Protein AF-A0A8T3CU12-F1 (afdb_monomer)

pLDDT: mean 78.64, std 20.59, range [23.73, 98.38]

Organism: NCBI:txid1534307

Solvent-accessible surface area (backbone atoms only — not comparable to full-atom values): 19275 Å² total; per-residue (Å²): 126,79,92,82,84,74,56,70,67,62,52,48,58,56,36,75,74,40,100,57,62,48,40,94,85,80,61,51,64,58,86,67,98,71,82,84,79,63,62,69,63,50,52,53,55,53,51,53,53,54,55,56,56,59,64,64,74,76,72,76,78,60,54,27,91,88,73,71,37,61,50,51,31,24,35,65,80,78,71,42,75,32,21,77,69,51,58,77,30,81,91,38,59,92,54,56,70,38,49,39,69,60,50,49,54,51,54,50,50,55,51,52,59,60,48,50,60,55,52,54,51,50,54,52,50,51,53,51,48,53,52,50,56,51,49,52,54,50,54,52,54,50,50,57,48,50,53,50,53,50,52,52,55,50,49,54,51,53,48,50,51,52,51,57,54,51,53,35,63,50,54,48,52,53,51,50,50,55,47,48,56,50,52,50,53,51,52,55,51,50,51,52,50,51,52,52,48,52,52,47,50,53,51,48,58,53,48,72,69,46,59,70,71,64,30,60,73,46,40,70,62,49,54,57,60,73,64,67,82,80,84,80,79,74,87,70,86,77,82,64,84,66,59,64,64,59,50,52,60,44,52,54,53,54,48,54,52,51,54,62,61,45,64,76,73,52,85,61,80,62,58,70,58,63,73,70,43,94,80,63,84,73,82,80,81,83,75,80,76,75,76,83,74,89,73,86,85,82,91,78,92,75,86,80,88,76,93,74,88,82,84,80,132

Nearest PDB structures (foldseek):
  5va4-assembly1_A  TM=8.184E-01  e=2.037E-03  Aotus trivirgatus
  7xt2-assembly1_A  TM=4.240E-01  e=1.569E-05  Homo sapiens
  7xt2-assembly1_B  TM=4.410E-01  e=2.305E-05  Homo sapiens
  5olm-assembly1_B  TM=4.312E-01  e=3.384E-05  Homo sapiens
  5eiu-assembly1_D  TM=4.074E-01  e=1.792E-03  Macaca mulatta

Foldseek 3Di:
DDPDDDDPVVQVVVCVVDPFNADPPPRDGDDDDDDDHDVVVVVVVVVVVVVVVVVVPPDDQPADPVPRAGQFKAFPVVRGTDHPVVCPDPVCVPTDIDTPVVVVVVVCVVVVVVVVVVVVVVVVVVVVVVVVVVVVVVVVVVVVVVVVVVVVLVVVLVVVVVVLCVVPVVVQVVLVVVLVVVVVVLVVVVVVVVVLVVVLVVVLVVLVPDDPVSSVVCVVVNVVSVPDDDDDDDDDPDSDRPVVVSVVVSVVVSVVVVVVSCVVVPDPVVVVVQVPDPPPPDDDPPPPPPPPDDDDDDDDDDDDDDDDDDDDD

Radius of gyration: 52.94 Å; Cα contacts (8 Å, |Δi|>4): 121; chains: 1; bounding box: 105×67×151 Å

Sequence (313 aa):
MCSHSFCRACLKQCWDSKTSRECPVCRIEATGAEPPSNLVLKNLCEAFSQETSQRVSASSDSLCSLHGEKLKLFCLDDEEPICIICQTSEKHENHKLRPVQEAALKYKDDLGKALKPLKAKLEEMQKAKQTCDQRAKRITSQSEQGERQMREEFEKLHKFLRDEENSGIASMKEEEKKKGELVKRKTEALTKDMEALSCSIRSIEQEMRREDITFLQNYKDTKKRAQVTVQVPEEAPSEDMDVSKHLDKRKDRVMEKMLQVFQYLGEPSHWKTTMNSPDNKNMYFIVESSEYTRDHNVGRICCIEESQVCLKN

Structure (mmCIF, N/CA/C/O backbone):
data_AF-A0A8T3CU12-F1
#
_entry.id   AF-A0A8T3CU12-F1
#
loop_
_atom_site.group_PDB
_atom_site.id
_atom_site.type_symbol
_atom_site.label_atom_id
_atom_site.label_alt_id
_atom_site.label_comp_id
_atom_site.label_asym_id
_atom_site.label_entity_id
_atom_site.label_seq_id
_atom_site.pdbx_PDB_ins_code
_atom_site.Cartn_x
_atom_site.Cartn_y
_atom_site.Cartn_z
_atom_site.occupancy
_atom_site.B_iso_or_equiv
_atom_site.auth_seq_id
_atom_site.auth_comp_id
_atom_site.auth_asym_id
_atom_site.auth_atom_id
_atom_site.pdbx_PDB_model_num
ATOM 1 N N . MET A 1 1 ? -2.237 -35.271 -30.754 1.00 60.28 1 MET A N 1
ATOM 2 C CA . MET A 1 1 ? -1.395 -34.547 -31.739 1.00 60.28 1 MET A CA 1
ATOM 3 C C . MET A 1 1 ? -1.533 -35.199 -33.112 1.00 60.28 1 MET A C 1
ATOM 5 O O . MET A 1 1 ? -1.545 -36.420 -33.174 1.00 60.28 1 MET A O 1
ATOM 9 N N . CYS A 1 2 ? -1.656 -34.413 -34.187 1.00 83.06 2 CYS A N 1
ATOM 10 C CA . CYS A 1 2 ? -1.646 -34.884 -35.582 1.00 83.06 2 CYS A CA 1
ATOM 11 C C . CYS A 1 2 ? -0.251 -34.729 -36.223 1.00 83.06 2 CYS A C 1
ATOM 13 O O . CYS A 1 2 ? 0.546 -33.929 -35.744 1.00 83.06 2 CYS A O 1
ATOM 15 N N . SER A 1 3 ? 0.028 -35.421 -37.333 1.00 81.69 3 SER A N 1
ATOM 16 C CA . SER A 1 3 ? 1.325 -35.398 -38.043 1.00 81.69 3 SER A CA 1
ATOM 17 C C . SER A 1 3 ? 1.495 -34.266 -39.072 1.00 81.69 3 SER A C 1
ATOM 19 O O . SER A 1 3 ? 2.506 -34.210 -39.772 1.00 81.69 3 SER A O 1
ATOM 21 N N . HIS A 1 4 ? 0.532 -33.349 -39.188 1.00 86.12 4 HIS A N 1
ATOM 22 C CA . HIS A 1 4 ? 0.616 -32.240 -40.139 1.00 86.12 4 HIS A CA 1
ATOM 23 C C . HIS A 1 4 ? 1.670 -31.208 -39.721 1.00 86.12 4 HIS A C 1
ATOM 25 O O . HIS A 1 4 ? 1.676 -30.736 -38.584 1.00 86.12 4 HIS A O 1
ATOM 31 N N . SER A 1 5 ? 2.544 -30.843 -40.661 1.00 85.75 5 SER A N 1
ATOM 32 C CA . SER A 1 5 ? 3.610 -29.857 -40.463 1.00 85.75 5 SER A CA 1
ATOM 33 C C . SER A 1 5 ? 3.291 -28.566 -41.213 1.00 85.75 5 SER A C 1
ATOM 35 O O . SER A 1 5 ? 2.868 -28.602 -42.365 1.00 85.75 5 SER A O 1
ATOM 37 N N . PHE A 1 6 ? 3.529 -27.423 -40.572 1.00 86.00 6 PHE A N 1
ATOM 38 C CA . PHE A 1 6 ? 3.283 -26.096 -41.138 1.00 86.00 6 PHE A CA 1
ATOM 39 C C . PHE A 1 6 ? 4.433 -25.156 -40.793 1.00 86.00 6 PHE A C 1
ATOM 41 O O . PHE A 1 6 ? 5.137 -25.351 -39.801 1.00 86.00 6 PHE A O 1
ATOM 48 N N . CYS A 1 7 ? 4.587 -24.090 -41.577 1.00 86.50 7 CYS A N 1
ATOM 49 C CA . CYS A 1 7 ? 5.483 -23.003 -41.211 1.00 86.50 7 CYS A CA 1
ATOM 50 C C . CYS A 1 7 ? 4.962 -22.283 -39.948 1.00 86.50 7 CYS A C 1
ATOM 52 O O . CYS A 1 7 ? 3.751 -22.111 -39.788 1.00 86.50 7 CYS A O 1
ATOM 54 N N . ARG A 1 8 ? 5.855 -21.838 -39.048 1.00 84.75 8 ARG A N 1
ATOM 55 C CA . ARG A 1 8 ? 5.454 -21.220 -37.762 1.00 84.75 8 ARG A CA 1
ATOM 56 C C . ARG A 1 8 ? 4.600 -19.963 -37.961 1.00 84.75 8 ARG A C 1
ATOM 58 O O . ARG A 1 8 ? 3.644 -19.761 -37.223 1.00 84.75 8 ARG A O 1
ATOM 65 N N . ALA A 1 9 ? 4.908 -19.163 -38.983 1.00 85.31 9 ALA A N 1
ATOM 66 C CA . ALA A 1 9 ? 4.121 -17.983 -39.344 1.00 85.31 9 ALA A CA 1
ATOM 67 C C . ALA A 1 9 ? 2.707 -18.355 -39.826 1.00 85.31 9 ALA A C 1
ATOM 69 O O . ALA A 1 9 ? 1.728 -17.785 -39.359 1.00 85.31 9 ALA A O 1
ATOM 70 N N . CYS A 1 10 ? 2.606 -19.370 -40.686 1.00 85.94 10 CYS A N 1
ATOM 71 C CA . CYS A 1 10 ? 1.362 -19.876 -41.259 1.00 85.94 10 CYS A CA 1
ATOM 72 C C . CYS A 1 10 ? 0.428 -20.417 -40.167 1.00 85.94 10 CYS A C 1
ATOM 74 O O . CYS A 1 10 ? -0.769 -20.134 -40.153 1.00 85.94 10 CYS A O 1
ATOM 76 N N . LEU A 1 11 ? 0.991 -21.183 -39.226 1.00 86.75 11 LEU A N 1
ATOM 77 C CA . LEU A 1 11 ? 0.240 -21.733 -38.104 1.00 86.75 11 LEU A CA 1
ATOM 78 C C . LEU A 1 11 ? -0.222 -20.629 -37.148 1.00 86.75 11 LEU A C 1
ATOM 80 O O . LEU A 1 11 ? -1.383 -20.618 -36.751 1.00 86.75 11 LEU A O 1
ATOM 84 N N . LYS A 1 12 ? 0.663 -19.675 -36.834 1.00 84.88 12 LYS A N 1
ATOM 85 C CA . LYS A 1 12 ? 0.339 -18.534 -35.974 1.00 84.88 12 LYS A CA 1
ATOM 86 C C . LYS A 1 12 ? -0.784 -17.683 -36.568 1.00 84.88 12 LYS A C 1
ATOM 88 O O . LYS A 1 12 ? -1.754 -17.419 -35.880 1.00 84.88 12 LYS A O 1
ATOM 93 N N . GLN A 1 13 ? -0.717 -17.350 -37.855 1.00 86.81 13 GLN A N 1
ATOM 94 C CA . GLN A 1 13 ? -1.775 -16.601 -38.540 1.00 86.81 13 GLN A CA 1
ATOM 95 C C . GLN A 1 13 ? -3.128 -17.337 -38.522 1.00 86.81 13 GLN A C 1
ATOM 97 O O . GLN A 1 13 ? -4.186 -16.717 -38.400 1.00 86.81 13 GLN A O 1
ATOM 102 N N . CYS A 1 14 ? -3.112 -18.669 -38.617 1.00 83.38 14 CYS A N 1
ATOM 103 C CA . CYS A 1 14 ? -4.329 -19.472 -38.526 1.00 83.38 14 CYS A CA 1
ATOM 104 C C . CYS A 1 14 ? -4.916 -19.500 -37.104 1.00 83.38 14 CYS A C 1
ATOM 106 O O . CYS A 1 14 ? -6.134 -19.511 -36.946 1.00 83.38 14 CYS A O 1
ATOM 108 N N . TRP A 1 15 ? -4.070 -19.488 -36.075 1.00 88.12 15 TRP A N 1
ATOM 109 C CA . TRP A 1 15 ? -4.510 -19.437 -34.679 1.00 88.12 15 TRP A CA 1
ATOM 110 C C . TRP A 1 15 ? -4.911 -18.035 -34.229 1.00 88.12 15 TRP A C 1
ATOM 112 O O . TRP A 1 15 ? -5.867 -17.906 -33.484 1.00 88.12 15 TRP A O 1
ATOM 122 N N . ASP A 1 16 ? -4.266 -16.982 -34.725 1.00 85.19 16 ASP A N 1
ATOM 123 C CA . ASP A 1 16 ? -4.620 -15.597 -34.391 1.00 85.19 16 ASP A CA 1
ATOM 124 C C . ASP A 1 16 ? -6.000 -15.200 -34.960 1.00 85.19 16 ASP A C 1
ATOM 126 O O . ASP A 1 16 ? -6.646 -14.284 -34.458 1.00 85.19 16 ASP A O 1
ATOM 130 N N . SER A 1 17 ? -6.480 -15.906 -35.992 1.00 80.06 17 SER A N 1
ATOM 131 C CA . SER A 1 17 ? -7.800 -15.694 -36.608 1.00 80.06 17 SER A CA 1
ATOM 132 C C . SER A 1 17 ? -8.927 -16.541 -35.999 1.00 80.06 17 SER A C 1
ATOM 134 O O . SER A 1 17 ? -10.075 -16.421 -36.431 1.00 80.06 17 SER A O 1
ATOM 136 N N . LYS A 1 18 ? -8.639 -17.396 -35.005 1.00 78.12 18 LYS A N 1
ATOM 137 C CA . LYS A 1 18 ? -9.614 -18.306 -34.381 1.00 78.12 18 LYS A CA 1
ATOM 138 C C . LYS A 1 18 ? -9.462 -18.344 -32.860 1.00 78.12 18 LYS A C 1
ATOM 140 O O . LYS A 1 18 ? -8.369 -18.272 -32.324 1.00 78.12 18 LYS A O 1
ATOM 145 N N . THR A 1 19 ? -10.561 -18.561 -32.144 1.00 73.81 19 THR A N 1
ATOM 146 C CA . THR A 1 19 ? -10.548 -18.734 -30.677 1.00 73.81 19 THR A CA 1
ATOM 147 C C . THR A 1 19 ? -10.009 -20.099 -30.226 1.00 73.81 19 THR A C 1
ATOM 149 O O . THR A 1 19 ? -9.742 -20.285 -29.042 1.00 73.81 19 THR A O 1
ATOM 152 N N . SER A 1 20 ? -9.846 -21.048 -31.156 1.00 79.12 20 SER A N 1
ATOM 153 C CA . SER A 1 20 ? -9.439 -22.434 -30.903 1.00 79.12 20 SER A CA 1
ATOM 154 C C . SER A 1 20 ? -8.106 -22.770 -31.583 1.00 79.12 20 SER A C 1
ATOM 156 O O . SER A 1 20 ? -7.852 -22.378 -32.727 1.00 79.12 20 SER A O 1
ATOM 158 N N . ARG A 1 21 ? -7.252 -23.530 -30.885 1.00 84.00 21 ARG A N 1
ATOM 159 C CA . ARG A 1 21 ? -5.933 -23.984 -31.364 1.00 84.00 21 ARG A CA 1
ATOM 160 C C . ARG A 1 21 ? -6.038 -25.332 -32.068 1.00 84.00 21 ARG A C 1
ATOM 162 O O . ARG A 1 21 ? -5.499 -26.343 -31.619 1.00 84.00 21 ARG A O 1
ATOM 169 N N . GLU A 1 22 ? -6.739 -25.342 -33.188 1.00 87.19 22 GLU A N 1
ATOM 170 C CA . GLU A 1 22 ? -6.950 -26.538 -34.003 1.00 87.19 22 GLU A CA 1
ATOM 171 C C . GLU A 1 22 ? -5.898 -26.691 -35.103 1.00 87.19 22 GLU A C 1
ATOM 173 O O . GLU A 1 22 ? -5.351 -25.715 -35.627 1.00 87.19 22 GLU A O 1
ATOM 178 N N . CYS A 1 23 ? -5.639 -27.936 -35.507 1.00 85.25 23 CYS A N 1
ATOM 179 C CA . CYS A 1 23 ? -4.920 -28.206 -36.748 1.00 85.25 23 CYS A CA 1
ATOM 180 C C . CYS A 1 23 ? -5.716 -27.667 -37.957 1.00 85.25 23 CYS A C 1
ATOM 182 O O . CYS A 1 23 ? -6.867 -28.077 -38.136 1.00 85.25 23 CYS A O 1
ATOM 184 N N . PRO A 1 24 ? -5.115 -26.857 -38.852 1.00 85.31 24 PRO A N 1
ATOM 185 C CA . PRO A 1 24 ? -5.799 -26.340 -40.042 1.00 85.31 24 PRO A CA 1
ATOM 186 C C . PRO A 1 24 ? -6.341 -27.421 -40.988 1.00 85.31 24 PRO A C 1
ATOM 188 O O . PRO A 1 24 ? -7.271 -27.159 -41.745 1.00 85.31 24 PRO A O 1
ATOM 191 N N . VAL A 1 25 ? -5.763 -28.627 -40.949 1.00 86.94 25 VAL A N 1
ATOM 192 C CA . VAL A 1 25 ? -6.119 -29.731 -41.851 1.00 86.94 25 VAL A CA 1
ATOM 193 C C . VAL A 1 25 ? -7.132 -30.675 -41.210 1.00 86.94 25 VAL A C 1
ATOM 195 O O . VAL A 1 25 ? -8.187 -30.918 -41.782 1.00 86.94 25 VAL A O 1
ATOM 198 N N . CYS A 1 26 ? -6.842 -31.201 -40.017 1.00 87.44 26 CYS A N 1
ATOM 199 C CA . CYS A 1 26 ? -7.667 -32.250 -39.405 1.00 87.44 26 CYS A CA 1
ATOM 200 C C . CYS A 1 26 ? -8.527 -31.782 -38.226 1.00 87.44 26 CYS A C 1
ATOM 202 O O . CYS A 1 26 ? -9.224 -32.605 -37.644 1.00 87.44 26 CYS A O 1
ATOM 204 N N . ARG A 1 27 ? -8.465 -30.494 -37.856 1.00 83.25 27 ARG A N 1
ATOM 205 C CA . ARG A 1 27 ? -9.260 -29.869 -36.778 1.00 83.25 27 ARG A CA 1
ATOM 206 C C . ARG A 1 27 ? -9.146 -30.535 -35.402 1.00 83.25 27 ARG A C 1
ATOM 208 O O . ARG A 1 27 ? -9.976 -30.324 -34.531 1.00 83.25 27 ARG A O 1
ATOM 215 N N . ILE A 1 28 ? -8.100 -31.332 -35.194 1.00 83.88 28 ILE A N 1
ATOM 216 C CA . ILE A 1 28 ? -7.778 -31.889 -33.880 1.00 83.88 28 ILE A CA 1
ATOM 217 C C . ILE A 1 28 ? -7.183 -30.760 -33.036 1.00 83.88 28 ILE A C 1
ATOM 219 O O . ILE A 1 28 ? -6.245 -30.093 -33.489 1.00 83.88 28 ILE A O 1
ATOM 223 N N . GLU A 1 29 ? -7.713 -30.560 -31.831 1.00 82.12 29 GLU A N 1
ATOM 224 C CA . GLU A 1 29 ? -7.198 -29.577 -30.877 1.00 82.12 29 GLU A CA 1
ATOM 225 C C . GLU A 1 29 ? -5.764 -29.907 -30.442 1.00 82.12 29 GLU A C 1
ATOM 227 O O . GLU A 1 29 ? -5.390 -31.060 -30.187 1.00 82.12 29 GLU A O 1
ATOM 232 N N . ALA A 1 30 ? -4.930 -28.872 -30.370 1.00 76.44 30 ALA A N 1
ATOM 233 C CA . ALA A 1 30 ? -3.561 -28.990 -29.906 1.00 76.44 30 ALA A CA 1
ATOM 234 C C . ALA A 1 30 ? -3.520 -29.115 -28.374 1.00 76.44 30 ALA A C 1
ATOM 236 O O . ALA A 1 30 ? -3.818 -28.177 -27.641 1.00 76.44 30 ALA A O 1
ATOM 237 N N . THR A 1 31 ? -3.076 -30.269 -27.879 1.00 66.00 31 THR A N 1
ATOM 238 C CA . THR A 1 31 ? -2.778 -30.489 -26.460 1.00 66.00 31 THR A CA 1
ATOM 239 C C . THR A 1 31 ? -1.402 -29.904 -26.118 1.00 66.00 31 THR A C 1
ATOM 241 O O . THR A 1 31 ? -0.385 -30.554 -26.368 1.00 66.00 31 THR A O 1
ATOM 244 N N . GLY A 1 32 ? -1.354 -28.677 -25.585 1.00 67.88 32 GLY A N 1
ATOM 245 C CA . GLY A 1 32 ? -0.126 -28.030 -25.095 1.00 67.88 32 GLY A CA 1
ATOM 246 C C . GLY A 1 32 ? 0.039 -26.558 -25.500 1.00 67.88 32 GLY A C 1
ATOM 247 O O . GLY A 1 32 ? -0.701 -26.031 -26.328 1.00 67.88 32 GLY A O 1
ATOM 248 N N . ALA A 1 33 ? 1.027 -25.880 -24.902 1.00 68.06 33 ALA A N 1
ATOM 249 C CA . ALA A 1 33 ? 1.279 -24.455 -25.139 1.00 68.06 33 ALA A CA 1
ATOM 250 C C . ALA A 1 33 ? 1.827 -24.159 -26.551 1.00 68.06 33 ALA A C 1
ATOM 252 O O . ALA A 1 33 ? 1.445 -23.137 -27.122 1.00 68.06 33 ALA A O 1
ATOM 253 N N . GLU A 1 34 ? 2.651 -25.053 -27.124 1.00 70.44 34 GLU A N 1
ATOM 254 C CA . GLU A 1 34 ? 3.192 -24.968 -28.492 1.00 70.44 34 GLU A CA 1
ATOM 255 C C . GLU A 1 34 ? 3.465 -26.369 -29.094 1.00 70.44 34 GLU A C 1
ATOM 257 O O . GLU A 1 34 ? 3.882 -27.273 -28.366 1.00 70.44 34 GLU A O 1
ATOM 262 N N . PRO A 1 35 ? 3.265 -26.573 -30.412 1.00 73.38 35 PRO A N 1
ATOM 263 C CA . PRO A 1 35 ? 3.594 -27.825 -31.083 1.00 73.38 35 PRO A CA 1
ATOM 264 C C . PRO A 1 35 ? 5.108 -27.930 -31.348 1.00 73.38 35 PRO A C 1
ATOM 266 O O . PRO A 1 35 ? 5.763 -26.915 -31.606 1.00 73.38 35 PRO A O 1
ATOM 269 N N . PRO A 1 36 ? 5.683 -29.146 -31.323 1.00 79.69 36 PRO A N 1
ATOM 270 C CA . PRO A 1 36 ? 7.108 -29.344 -31.567 1.00 79.69 36 PRO A CA 1
ATOM 271 C C . PRO A 1 36 ? 7.496 -28.969 -33.005 1.00 79.69 36 PRO A C 1
ATOM 273 O O . PRO A 1 36 ? 6.747 -29.198 -33.955 1.00 79.69 36 PRO A O 1
ATOM 276 N N . SER A 1 37 ? 8.696 -28.407 -33.169 1.00 81.50 37 SER A N 1
ATOM 277 C CA . SER A 1 37 ? 9.235 -28.049 -34.485 1.00 81.50 37 SER A CA 1
ATOM 278 C C . SER A 1 37 ? 9.767 -29.284 -35.214 1.00 81.50 37 SER A C 1
ATOM 280 O O . SER A 1 37 ? 10.539 -30.058 -34.646 1.00 81.50 37 SER A O 1
ATOM 282 N N . ASN A 1 38 ? 9.413 -29.448 -36.491 1.00 84.88 38 ASN A N 1
ATOM 283 C CA . ASN A 1 38 ? 9.977 -30.499 -37.334 1.00 84.88 38 ASN A CA 1
ATOM 284 C C . ASN A 1 38 ? 11.391 -30.098 -37.793 1.00 84.88 38 ASN A C 1
ATOM 286 O O . ASN A 1 38 ? 11.562 -29.329 -38.741 1.00 84.88 38 ASN A O 1
ATOM 290 N N . LEU A 1 39 ? 12.407 -30.619 -37.100 1.00 85.00 39 LEU A N 1
ATOM 291 C CA . LEU A 1 39 ? 13.818 -30.311 -37.360 1.00 85.00 39 LEU A CA 1
ATOM 292 C C . LEU A 1 39 ? 14.275 -30.726 -38.767 1.00 85.00 39 LEU A C 1
ATOM 294 O O . LEU A 1 39 ? 15.105 -30.042 -39.356 1.00 85.00 39 LEU A O 1
ATOM 298 N N . VAL A 1 40 ? 13.704 -31.792 -39.337 1.00 86.94 40 VAL A N 1
ATOM 299 C CA . VAL A 1 40 ? 14.060 -32.265 -40.686 1.00 86.94 40 VAL A CA 1
ATOM 300 C C . VAL A 1 40 ? 13.639 -31.240 -41.738 1.00 86.94 40 VAL A C 1
ATOM 302 O O . VAL A 1 40 ? 14.445 -30.845 -42.576 1.00 86.94 40 VAL A O 1
ATOM 305 N N . LEU A 1 41 ? 12.399 -30.748 -41.657 1.00 84.62 41 LEU A N 1
ATOM 306 C CA . LEU A 1 41 ? 11.902 -29.722 -42.579 1.00 84.62 41 LEU A CA 1
ATOM 307 C C . LEU A 1 41 ? 12.635 -28.389 -42.407 1.00 84.62 41 LEU A C 1
ATOM 309 O O . LEU A 1 41 ? 12.921 -27.718 -43.395 1.00 84.62 41 LEU A O 1
ATOM 313 N N . LYS A 1 42 ? 12.982 -28.025 -41.167 1.00 84.00 42 LYS A N 1
ATOM 314 C CA . LYS A 1 42 ? 13.787 -26.830 -40.891 1.00 84.00 42 LYS A CA 1
ATOM 315 C C . LYS A 1 42 ? 15.137 -26.892 -41.614 1.00 84.00 42 LYS A C 1
ATOM 317 O O . LYS A 1 42 ? 15.473 -25.962 -42.342 1.00 84.00 42 LYS A O 1
ATOM 322 N N . ASN A 1 43 ? 15.858 -28.002 -41.469 1.00 86.50 43 ASN A N 1
ATOM 323 C CA . ASN A 1 43 ? 17.182 -28.174 -42.067 1.00 86.50 43 ASN A CA 1
ATOM 324 C C . ASN A 1 43 ? 17.133 -28.158 -43.606 1.00 86.50 43 ASN A C 1
ATOM 326 O O . ASN A 1 43 ? 18.015 -27.585 -44.239 1.00 86.50 43 ASN A O 1
ATOM 330 N N . LEU A 1 44 ? 16.093 -28.738 -44.217 1.00 86.94 44 LEU A N 1
ATOM 331 C CA . LEU A 1 44 ? 15.919 -28.722 -45.675 1.00 86.94 44 LEU A CA 1
ATOM 332 C C . LEU A 1 44 ? 15.669 -27.307 -46.220 1.00 86.94 44 LEU A C 1
ATOM 334 O O . LEU A 1 44 ? 16.267 -26.920 -47.223 1.00 86.94 44 LEU A O 1
ATOM 338 N N . CYS A 1 45 ? 14.835 -26.510 -45.545 1.00 83.19 45 CYS A N 1
ATOM 339 C CA . CYS A 1 45 ? 14.592 -25.116 -45.928 1.00 83.19 45 CYS A CA 1
ATOM 340 C C . CYS A 1 45 ? 15.844 -24.235 -45.768 1.00 83.19 45 CYS A C 1
ATOM 342 O O . CYS A 1 45 ? 16.102 -23.361 -46.600 1.00 83.19 45 CYS A O 1
ATOM 344 N N . GLU A 1 46 ? 16.630 -24.458 -44.711 1.00 84.44 46 GLU A N 1
ATOM 345 C CA . GLU A 1 46 ? 17.896 -23.750 -44.481 1.00 84.44 46 GLU A CA 1
ATOM 346 C C . GLU A 1 46 ? 18.942 -24.096 -45.555 1.00 84.44 46 GLU A C 1
ATOM 348 O O . GLU A 1 46 ? 19.562 -23.187 -46.112 1.00 84.44 46 GLU A O 1
ATOM 353 N N . ALA A 1 47 ? 19.074 -25.377 -45.921 1.00 85.12 47 ALA A N 1
ATOM 354 C CA . ALA A 1 47 ? 19.976 -25.824 -46.985 1.00 85.12 47 ALA A CA 1
ATOM 355 C C . ALA A 1 47 ? 19.609 -25.221 -48.354 1.00 85.12 47 ALA A C 1
ATOM 357 O O . ALA A 1 47 ? 20.472 -24.684 -49.049 1.00 85.12 47 ALA A O 1
ATOM 358 N N . PHE A 1 48 ? 18.320 -25.216 -48.708 1.00 82.81 48 PHE A N 1
ATOM 359 C CA . PHE A 1 48 ? 17.835 -24.628 -49.963 1.00 82.81 48 PHE A CA 1
ATOM 360 C C . PHE A 1 48 ? 18.102 -23.113 -50.053 1.00 82.81 48 PHE A C 1
ATOM 362 O O . PHE A 1 48 ? 18.459 -22.582 -51.110 1.00 82.81 48 PHE A O 1
ATOM 369 N N . SER A 1 49 ? 17.981 -22.407 -48.926 1.00 76.12 49 SER A N 1
ATOM 370 C CA . SER A 1 49 ? 18.237 -20.962 -48.854 1.00 76.12 49 SER A CA 1
ATOM 371 C C . SER A 1 49 ? 19.729 -20.629 -49.009 1.00 76.12 49 SER A C 1
ATOM 373 O O . SER A 1 49 ? 20.082 -19.636 -49.656 1.00 76.12 49 SER A O 1
ATOM 375 N N . GLN A 1 50 ? 20.616 -21.471 -48.464 1.00 74.38 50 GLN A N 1
ATOM 376 C CA . GLN A 1 50 ? 22.067 -21.338 -48.644 1.00 74.38 50 GLN A CA 1
ATOM 377 C C . GLN A 1 50 ? 22.491 -21.587 -50.094 1.00 74.38 50 GLN A C 1
ATOM 379 O O . GLN A 1 50 ? 23.267 -20.803 -50.640 1.00 74.38 50 GLN A O 1
ATOM 384 N N . GLU A 1 51 ? 21.947 -22.619 -50.742 1.00 70.69 51 GLU A N 1
ATOM 385 C CA . GLU A 1 51 ? 22.296 -22.954 -52.127 1.00 70.69 51 GLU A CA 1
ATOM 386 C C . GLU A 1 51 ? 21.845 -21.862 -53.114 1.00 70.69 51 GLU A C 1
ATOM 388 O O . GLU A 1 51 ? 22.587 -21.473 -54.019 1.00 70.69 51 GLU A O 1
ATOM 393 N N . THR A 1 52 ? 20.661 -21.285 -52.891 1.00 62.59 52 THR A N 1
ATOM 394 C CA . THR A 1 52 ? 20.141 -20.169 -53.699 1.00 62.59 52 THR A CA 1
ATOM 395 C C . THR A 1 52 ? 21.013 -18.916 -53.563 1.00 62.59 52 THR A C 1
ATOM 397 O O . THR A 1 52 ? 21.295 -18.244 -54.554 1.00 62.59 52 THR A O 1
ATOM 400 N N . SER A 1 53 ? 21.514 -18.632 -52.357 1.00 56.25 53 SER A N 1
ATOM 401 C CA . SER A 1 53 ? 22.380 -17.472 -52.100 1.00 56.25 53 SER A CA 1
ATOM 402 C C . SER A 1 53 ? 23.761 -17.608 -52.755 1.00 56.25 53 SER A C 1
ATOM 404 O O . SER A 1 53 ? 24.316 -16.616 -53.224 1.00 56.25 53 SER A O 1
ATOM 406 N N . GLN A 1 54 ? 24.300 -18.830 -52.849 1.00 55.84 54 GLN A N 1
ATOM 407 C CA . GLN A 1 54 ? 25.597 -19.093 -53.487 1.00 55.84 54 GLN A CA 1
ATOM 408 C C . GLN A 1 54 ? 25.556 -18.967 -55.021 1.00 55.84 54 GLN A C 1
ATOM 410 O O . GLN A 1 54 ? 26.542 -18.542 -55.626 1.00 55.84 54 GLN A O 1
ATOM 415 N N . ARG A 1 55 ? 24.419 -19.274 -55.667 1.00 52.94 55 ARG A N 1
ATOM 416 C CA . ARG A 1 55 ? 24.270 -19.154 -57.133 1.00 52.94 55 ARG A CA 1
ATOM 417 C C . ARG A 1 55 ? 24.186 -17.703 -57.624 1.00 52.94 55 ARG A C 1
ATOM 419 O O . ARG A 1 55 ? 24.622 -17.417 -58.736 1.00 52.94 55 ARG A O 1
ATOM 426 N N . VAL A 1 56 ? 23.681 -16.778 -56.805 1.00 52.41 56 VAL A N 1
ATOM 427 C CA . VAL A 1 56 ? 23.535 -15.354 -57.176 1.00 52.41 56 VAL A CA 1
ATOM 428 C C . VAL A 1 56 ? 24.877 -14.604 -57.132 1.00 52.41 56 VAL A C 1
ATOM 430 O O . VAL A 1 56 ? 25.085 -13.665 -57.892 1.00 52.41 56 VAL A O 1
ATOM 433 N N . SER A 1 57 ? 25.834 -15.046 -56.312 1.00 52.12 57 SER A N 1
ATOM 434 C CA . SER A 1 57 ? 27.113 -14.346 -56.112 1.00 52.12 57 SER A CA 1
ATOM 435 C C . SER A 1 57 ? 28.178 -14.544 -57.202 1.00 52.12 57 SER A C 1
ATOM 437 O O . SER A 1 57 ? 29.195 -13.858 -57.164 1.00 52.12 57 SER A O 1
ATOM 439 N N . ALA A 1 58 ? 27.990 -15.461 -58.158 1.00 48.94 58 ALA A N 1
ATOM 440 C CA . ALA A 1 58 ? 29.046 -15.852 -59.102 1.00 48.94 58 ALA A CA 1
ATOM 441 C C . ALA A 1 58 ? 28.897 -15.305 -60.541 1.00 48.94 58 ALA A C 1
ATOM 443 O O . ALA A 1 58 ? 29.790 -15.544 -61.349 1.00 48.94 58 ALA A O 1
ATOM 444 N N . SER A 1 59 ? 27.813 -14.592 -60.894 1.00 48.34 59 SER A N 1
ATOM 445 C CA . SER A 1 59 ? 27.542 -14.227 -62.306 1.00 48.34 59 SER A CA 1
ATOM 446 C C . SER A 1 59 ? 27.005 -12.817 -62.597 1.00 48.34 59 SER A C 1
ATOM 448 O O . SER A 1 59 ? 26.623 -12.548 -63.733 1.00 48.34 59 SER A O 1
ATOM 450 N N . SER A 1 60 ? 27.010 -11.876 -61.649 1.00 55.03 60 SER A N 1
ATOM 451 C CA . SER A 1 60 ? 26.654 -10.482 -61.960 1.00 55.03 60 SER A CA 1
ATOM 452 C C . SER A 1 60 ? 27.903 -9.647 -62.273 1.00 55.03 60 SER A C 1
ATOM 454 O O . SER A 1 60 ? 28.400 -8.914 -61.417 1.00 55.03 60 SER A O 1
ATOM 456 N N . ASP A 1 61 ? 28.436 -9.748 -63.492 1.00 66.25 61 ASP A N 1
ATOM 457 C CA . ASP A 1 61 ? 29.313 -8.690 -64.009 1.00 66.25 61 ASP A CA 1
ATOM 458 C C . ASP A 1 61 ? 28.477 -7.399 -64.090 1.00 66.25 61 ASP A C 1
ATOM 460 O O . ASP A 1 61 ? 27.567 -7.302 -64.911 1.00 66.25 61 ASP A O 1
ATOM 464 N N . SER A 1 62 ? 28.733 -6.414 -63.225 1.00 80.50 62 SER A N 1
ATOM 465 C CA . SER A 1 62 ? 28.025 -5.130 -63.282 1.00 80.50 62 SER A CA 1
ATOM 466 C C . SER A 1 62 ? 28.402 -4.384 -64.568 1.00 80.50 62 SER A C 1
ATOM 468 O O . SER A 1 62 ? 29.546 -3.943 -64.733 1.00 80.50 62 SER A O 1
ATOM 470 N N . LEU A 1 63 ? 27.447 -4.266 -65.493 1.00 88.88 63 LEU A N 1
ATOM 471 C CA . LEU A 1 63 ? 27.610 -3.589 -66.781 1.00 88.88 63 LEU A CA 1
ATOM 472 C C . LEU A 1 63 ? 27.166 -2.125 -66.699 1.00 88.88 63 LEU A C 1
ATOM 474 O O . LEU A 1 63 ? 26.269 -1.766 -65.938 1.00 88.88 63 LEU A O 1
ATOM 478 N N . CYS A 1 64 ? 27.784 -1.275 -67.512 1.00 89.19 64 CYS A N 1
ATOM 479 C CA . CYS A 1 64 ? 27.378 0.108 -67.699 1.00 89.19 64 CYS A CA 1
ATOM 480 C C . CYS A 1 64 ? 26.061 0.169 -68.473 1.00 89.19 64 CYS A C 1
ATOM 482 O O . CYS A 1 64 ? 25.985 -0.305 -69.605 1.00 89.19 64 CYS A O 1
ATOM 484 N N . SER A 1 65 ? 25.053 0.831 -67.905 1.00 87.44 65 SER A N 1
ATOM 485 C CA . SER A 1 65 ? 23.728 0.963 -68.522 1.00 87.44 65 SER A CA 1
ATOM 486 C C . SER A 1 65 ? 23.731 1.698 -69.867 1.00 87.44 65 SER A C 1
ATOM 488 O O . SER A 1 65 ? 22.828 1.488 -70.666 1.00 87.44 65 SER A O 1
ATOM 490 N N . LEU A 1 66 ? 24.725 2.559 -70.120 1.00 87.69 66 LEU A N 1
ATOM 491 C CA . LEU A 1 66 ? 24.813 3.353 -71.352 1.00 87.69 66 LEU A CA 1
ATOM 492 C C . LEU A 1 66 ? 25.546 2.630 -72.486 1.00 87.69 66 LEU A C 1
ATOM 494 O O . LEU A 1 66 ? 25.230 2.841 -73.651 1.00 87.69 66 LEU A O 1
ATOM 498 N N . HIS A 1 67 ? 26.522 1.785 -72.152 1.00 87.75 67 HIS A N 1
ATOM 499 C CA . HIS A 1 67 ? 27.454 1.233 -73.139 1.00 87.75 67 HIS A CA 1
ATOM 500 C C . HIS A 1 67 ? 27.494 -0.298 -73.167 1.00 87.75 67 HIS A C 1
ATOM 502 O O . HIS A 1 67 ? 28.171 -0.868 -74.013 1.00 87.75 67 HIS A O 1
ATOM 508 N N . GLY A 1 68 ? 26.836 -0.980 -72.224 1.00 84.81 68 GLY A N 1
ATOM 509 C CA . GLY A 1 68 ? 26.894 -2.441 -72.087 1.00 84.81 68 GLY A CA 1
ATOM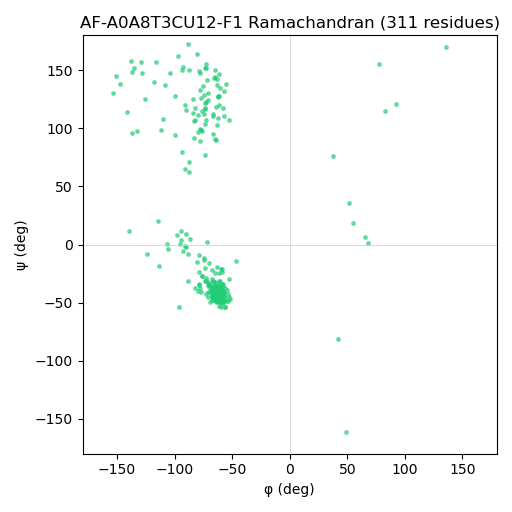 510 C C . GLY A 1 68 ? 28.261 -2.983 -71.649 1.00 84.81 68 GLY A C 1
ATOM 511 O O . GLY A 1 68 ? 28.422 -4.189 -71.505 1.00 84.81 68 GLY A O 1
ATOM 512 N N . GLU A 1 69 ? 29.237 -2.104 -71.409 1.00 87.25 69 GLU A N 1
ATOM 513 C CA . GLU A 1 69 ? 30.607 -2.463 -71.052 1.00 87.25 69 GLU A CA 1
ATOM 514 C C . GLU A 1 69 ? 30.805 -2.650 -69.549 1.00 87.25 69 GLU A C 1
ATOM 516 O O . GLU A 1 69 ? 30.167 -1.986 -68.730 1.00 87.25 69 GLU A O 1
ATOM 521 N N . LYS A 1 70 ? 31.749 -3.517 -69.164 1.00 90.75 70 LYS A N 1
ATOM 522 C CA . LYS A 1 70 ? 32.042 -3.790 -67.746 1.00 90.75 70 LYS A CA 1
ATOM 523 C C . LYS A 1 70 ? 32.502 -2.526 -67.010 1.00 90.75 70 LYS A C 1
ATOM 525 O O . LYS A 1 70 ? 33.389 -1.806 -67.478 1.00 90.75 70 LYS A O 1
ATOM 530 N N . LEU A 1 71 ? 31.960 -2.306 -65.813 1.00 92.25 71 LEU A N 1
ATOM 531 C CA . LEU A 1 71 ? 32.381 -1.226 -64.919 1.00 92.25 71 LEU A CA 1
ATOM 532 C C . LEU A 1 71 ? 33.740 -1.568 -64.293 1.00 92.25 71 LEU A C 1
ATOM 534 O O . LEU A 1 71 ? 33.840 -2.416 -63.408 1.00 92.25 71 LEU A O 1
ATOM 538 N N . LYS A 1 72 ? 34.805 -0.933 -64.790 1.00 92.12 72 LYS A N 1
ATOM 539 C CA . LYS A 1 72 ? 36.195 -1.193 -64.367 1.00 92.12 72 LYS A CA 1
ATOM 540 C C . LYS A 1 72 ? 36.840 -0.011 -63.647 1.00 92.12 72 LYS A C 1
ATOM 542 O O . LYS A 1 72 ? 37.827 -0.209 -62.937 1.00 92.12 72 LYS A O 1
ATOM 547 N N . LEU A 1 73 ? 36.289 1.191 -63.806 1.00 93.94 73 LEU A N 1
ATOM 548 C CA . LEU A 1 73 ? 36.800 2.426 -63.217 1.00 93.94 73 LEU A CA 1
ATOM 549 C C . LEU A 1 73 ? 35.780 3.010 -62.236 1.00 93.9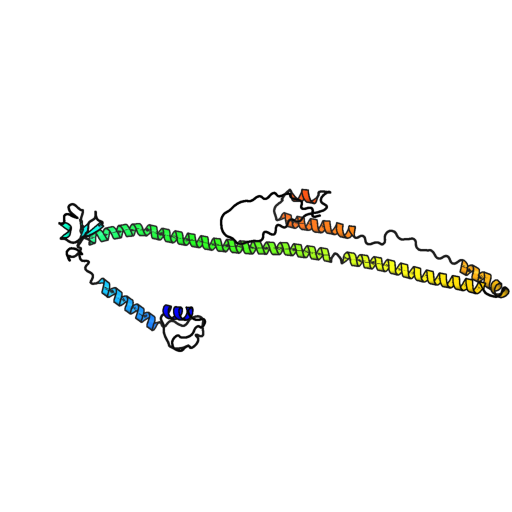4 73 LEU A C 1
ATOM 551 O O . LEU A 1 73 ? 34.594 2.713 -62.311 1.00 93.94 73 LEU A O 1
ATOM 555 N N . PHE A 1 74 ? 36.247 3.821 -61.300 1.00 96.06 74 PHE A N 1
ATOM 556 C CA . PHE A 1 74 ? 35.439 4.564 -60.345 1.00 96.06 74 PHE A CA 1
ATOM 557 C C . PHE A 1 74 ? 35.821 6.035 -60.442 1.00 96.06 74 PHE A C 1
ATOM 559 O O . PHE A 1 74 ? 37.007 6.369 -60.341 1.00 96.06 74 PHE A O 1
ATOM 566 N N . CYS A 1 75 ? 34.828 6.887 -60.665 1.00 95.19 75 CYS A N 1
ATOM 567 C CA . CYS A 1 75 ? 34.984 8.330 -60.668 1.00 95.19 75 CYS A CA 1
ATOM 568 C C . CYS A 1 75 ? 34.931 8.838 -59.226 1.00 95.19 75 CYS A C 1
ATOM 570 O O . CYS A 1 75 ? 33.933 8.636 -58.542 1.00 95.19 75 CYS A O 1
ATOM 572 N N . LEU A 1 76 ? 36.015 9.444 -58.736 1.00 94.12 76 LEU A N 1
ATOM 573 C CA . LEU A 1 76 ? 36.084 9.919 -57.351 1.00 94.12 76 LEU A CA 1
ATOM 574 C C . LEU A 1 76 ? 35.291 11.208 -57.125 1.00 94.12 76 LEU A C 1
ATOM 576 O O . LEU A 1 76 ? 34.873 11.445 -55.999 1.00 94.12 76 LEU A O 1
ATOM 580 N N . ASP A 1 77 ? 35.115 12.023 -58.162 1.00 93.94 77 ASP A N 1
ATOM 581 C CA . ASP A 1 7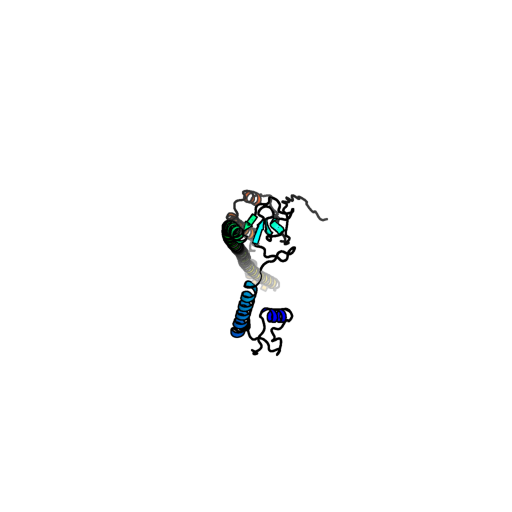7 ? 34.393 13.295 -58.088 1.00 93.94 77 ASP A CA 1
ATOM 582 C C . ASP A 1 77 ? 32.873 13.075 -58.072 1.00 93.94 77 ASP A C 1
ATOM 584 O O . ASP A 1 77 ? 32.167 13.694 -57.282 1.00 93.94 77 ASP A O 1
ATOM 588 N N . ASP A 1 78 ? 32.390 12.133 -58.889 1.00 92.81 78 ASP A N 1
ATOM 589 C CA . ASP A 1 78 ? 30.966 11.773 -58.976 1.00 92.81 78 ASP A CA 1
ATOM 590 C C . ASP A 1 78 ? 30.569 10.610 -58.045 1.00 92.81 78 ASP A C 1
ATOM 592 O O . ASP A 1 78 ? 29.400 10.241 -57.970 1.00 92.81 78 ASP A O 1
ATOM 596 N N . GLU A 1 79 ? 31.545 9.993 -57.373 1.00 93.81 79 GLU A N 1
ATOM 597 C CA . GLU A 1 79 ? 31.391 8.819 -56.501 1.00 93.81 79 GLU A CA 1
ATOM 598 C C . GLU A 1 79 ? 30.641 7.627 -57.140 1.00 93.81 79 GLU A C 1
ATOM 600 O O . GLU A 1 79 ? 29.937 6.871 -56.462 1.00 93.81 79 GLU A O 1
ATOM 605 N N . GLU A 1 80 ? 30.832 7.400 -58.444 1.00 93.44 80 GLU A N 1
ATOM 606 C CA . GLU A 1 80 ? 30.151 6.336 -59.194 1.00 93.44 80 GLU A CA 1
ATOM 607 C C . GLU A 1 80 ? 31.105 5.433 -60.005 1.00 93.44 80 GLU A C 1
ATOM 609 O O . GLU A 1 80 ? 32.148 5.878 -60.501 1.00 93.44 80 GLU A O 1
ATOM 614 N N . PRO A 1 81 ? 30.781 4.134 -60.168 1.00 93.88 81 PRO A N 1
ATOM 615 C CA . PRO A 1 81 ? 31.518 3.248 -61.058 1.00 93.88 81 PRO A CA 1
ATOM 616 C C . PRO A 1 81 ? 31.178 3.534 -62.527 1.00 93.88 81 PRO A C 1
ATOM 618 O O . PRO A 1 81 ? 30.013 3.634 -62.903 1.00 93.88 81 PRO A O 1
ATOM 621 N N . ILE A 1 82 ? 32.198 3.575 -63.383 1.00 94.12 82 ILE A N 1
ATOM 622 C CA . ILE A 1 82 ? 32.083 3.858 -64.816 1.00 94.12 82 ILE A CA 1
ATOM 623 C C . ILE A 1 82 ? 32.811 2.795 -65.665 1.00 94.12 82 ILE A C 1
ATOM 625 O O . ILE A 1 82 ? 33.715 2.0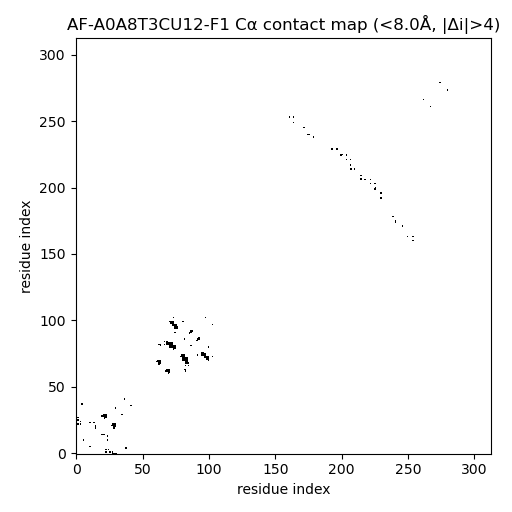88 -65.202 1.00 94.12 82 ILE A O 1
ATOM 629 N N . CYS A 1 83 ? 32.412 2.651 -66.934 1.00 93.56 83 CYS A N 1
ATOM 630 C CA . CYS A 1 83 ? 33.133 1.813 -67.902 1.00 93.56 83 CYS A CA 1
ATOM 631 C C . CYS A 1 83 ? 34.241 2.603 -68.618 1.00 93.56 83 CYS A C 1
ATOM 633 O O . CYS A 1 83 ? 34.337 3.822 -68.493 1.00 93.56 83 CYS A O 1
ATOM 635 N N . ILE A 1 84 ? 35.059 1.910 -69.412 1.00 90.00 84 ILE A N 1
ATOM 636 C CA . ILE A 1 84 ? 36.168 2.524 -70.160 1.00 90.00 84 ILE A CA 1
ATOM 637 C C . ILE A 1 84 ? 35.713 3.518 -71.240 1.00 90.00 84 ILE A C 1
ATOM 639 O O . ILE A 1 84 ? 36.469 4.416 -71.582 1.00 90.00 84 ILE A O 1
ATOM 643 N N . ILE A 1 85 ? 34.482 3.394 -71.752 1.00 91.62 85 ILE A N 1
ATOM 644 C CA . ILE A 1 85 ? 33.930 4.337 -72.740 1.00 91.62 85 ILE A CA 1
ATOM 645 C C . ILE A 1 85 ? 33.473 5.628 -72.044 1.00 91.62 85 ILE A C 1
ATOM 647 O O . ILE A 1 85 ? 33.704 6.725 -72.542 1.00 91.62 85 ILE A O 1
ATOM 651 N N . CYS A 1 86 ? 32.898 5.520 -70.840 1.00 92.38 86 CYS A N 1
ATOM 652 C CA . CYS A 1 86 ? 32.527 6.681 -70.025 1.00 92.38 86 CYS A CA 1
ATOM 653 C C . CYS A 1 86 ? 33.736 7.555 -69.657 1.00 92.38 86 CYS A C 1
ATOM 655 O O . CYS A 1 86 ? 33.582 8.766 -69.540 1.00 92.38 86 CYS A O 1
ATOM 657 N N . GLN A 1 87 ? 34.931 6.972 -69.505 1.00 90.50 87 GLN A N 1
ATOM 658 C CA . GLN A 1 87 ? 36.156 7.725 -69.210 1.00 90.50 87 GLN A CA 1
ATOM 659 C C . GLN A 1 87 ? 36.472 8.790 -70.271 1.00 90.50 87 GLN A C 1
ATOM 661 O O . GLN A 1 87 ? 37.021 9.831 -69.931 1.00 90.50 87 GLN A O 1
ATOM 666 N N . THR A 1 88 ? 36.151 8.535 -71.542 1.00 87.50 88 THR A N 1
ATOM 667 C CA . THR A 1 88 ? 36.394 9.475 -72.649 1.00 87.50 88 THR A CA 1
ATOM 668 C C . THR A 1 88 ? 35.185 10.355 -72.962 1.00 87.50 88 THR A C 1
ATOM 670 O O . THR A 1 88 ? 35.208 11.092 -73.941 1.00 87.50 88 THR A O 1
ATOM 673 N N . SER A 1 89 ? 34.106 10.244 -72.184 1.00 91.19 89 SER A N 1
ATOM 674 C CA . SER A 1 89 ? 32.929 11.095 -72.358 1.00 91.19 89 SER A CA 1
ATOM 675 C C . SER A 1 89 ? 33.159 12.478 -71.754 1.00 91.19 89 SER A C 1
ATOM 677 O O . SER A 1 89 ? 33.826 12.594 -70.727 1.00 91.19 89 SER A O 1
ATOM 679 N N . GLU A 1 90 ? 32.527 13.502 -72.335 1.00 90.56 90 GLU A N 1
ATOM 680 C CA . GLU A 1 90 ? 32.534 14.876 -71.802 1.00 90.56 90 GLU A CA 1
ATOM 681 C C . GLU A 1 90 ? 32.094 14.929 -70.325 1.00 90.56 90 GLU A C 1
ATOM 683 O O . GLU A 1 90 ? 32.581 15.754 -69.560 1.00 90.56 90 GLU A O 1
ATOM 688 N N . LYS A 1 91 ? 31.225 14.001 -69.885 1.00 90.56 91 LYS A N 1
ATOM 689 C CA . LYS A 1 91 ? 30.716 13.933 -68.502 1.00 90.56 91 LYS A CA 1
ATOM 690 C C . LYS A 1 91 ? 31.818 13.717 -67.458 1.00 90.56 91 LYS A C 1
ATOM 692 O O . LYS A 1 91 ? 31.696 14.223 -66.351 1.00 90.56 91 LYS A O 1
ATOM 697 N N . HIS A 1 92 ? 32.850 12.943 -67.787 1.00 92.19 92 HIS A N 1
ATOM 698 C CA . HIS A 1 92 ? 33.937 12.610 -66.857 1.00 92.19 92 HIS A CA 1
ATOM 699 C C . HIS A 1 92 ? 35.277 13.197 -67.311 1.00 92.19 92 HIS A C 1
ATOM 701 O O . HIS A 1 92 ? 36.344 12.732 -66.898 1.00 92.19 92 HIS A O 1
ATOM 707 N N . GLU A 1 93 ? 35.232 14.212 -68.176 1.00 90.25 93 GLU A N 1
ATOM 708 C CA . GLU A 1 93 ? 36.424 14.897 -68.647 1.00 90.25 93 GLU A CA 1
ATOM 709 C C . GLU A 1 93 ? 37.139 15.561 -67.461 1.00 90.25 93 GLU A C 1
ATOM 711 O O . GLU A 1 93 ? 36.546 16.302 -66.682 1.00 90.25 93 GLU A O 1
ATOM 716 N N . ASN A 1 94 ? 38.433 15.274 -67.301 1.00 90.00 94 ASN A N 1
ATOM 717 C CA . ASN A 1 94 ? 39.273 15.741 -66.188 1.00 90.00 94 ASN A CA 1
ATOM 718 C C . ASN A 1 94 ? 38.902 15.225 -64.781 1.00 90.00 94 ASN A C 1
ATOM 720 O O . ASN A 1 94 ? 39.542 15.637 -63.811 1.00 90.00 94 ASN A O 1
ATOM 724 N N . HIS A 1 95 ? 37.945 14.301 -64.639 1.00 95.38 95 HIS A N 1
ATOM 725 C CA . HIS A 1 95 ? 37.644 13.687 -63.341 1.00 95.38 95 HIS A CA 1
ATOM 726 C C . HIS A 1 95 ? 38.739 12.697 -62.918 1.00 95.38 95 HIS A C 1
ATOM 728 O O . HIS A 1 95 ? 39.425 12.065 -63.731 1.00 95.38 95 HIS A O 1
ATOM 734 N N . LYS A 1 96 ? 38.914 12.528 -61.608 1.00 94.69 96 LYS A N 1
ATOM 735 C CA . LYS A 1 96 ? 39.917 11.636 -61.035 1.00 94.69 96 LYS A CA 1
ATOM 736 C C . LYS A 1 96 ? 39.384 10.211 -60.972 1.00 94.69 96 LYS A C 1
ATOM 738 O O . LYS A 1 96 ? 38.506 9.881 -60.178 1.00 94.69 96 LYS A O 1
ATOM 743 N N . LEU A 1 97 ? 39.992 9.334 -61.765 1.00 94.88 97 LEU A N 1
ATOM 744 C CA . LEU A 1 97 ? 39.571 7.939 -61.884 1.00 94.88 97 LEU A CA 1
ATOM 745 C C . LEU A 1 97 ? 40.500 6.981 -61.127 1.00 94.88 97 LEU A C 1
ATOM 747 O O . LEU A 1 97 ? 41.715 7.187 -61.038 1.00 94.88 97 LEU A O 1
ATOM 751 N N . ARG A 1 98 ? 39.930 5.897 -60.597 1.00 94.19 98 ARG A N 1
ATOM 752 C CA . ARG A 1 98 ? 40.655 4.770 -59.985 1.00 94.19 98 ARG A CA 1
ATOM 753 C C . ARG A 1 98 ? 40.089 3.433 -60.461 1.00 94.19 98 ARG A C 1
ATOM 755 O O . ARG A 1 98 ? 38.897 3.369 -60.744 1.00 94.19 98 ARG A O 1
ATOM 762 N N . PRO A 1 99 ? 40.880 2.348 -60.508 1.00 95.38 99 PRO A N 1
ATOM 763 C CA . PRO A 1 99 ? 40.323 1.008 -60.661 1.00 95.38 99 PRO A CA 1
ATOM 764 C C . PRO A 1 99 ? 39.297 0.721 -59.559 1.00 95.38 99 PRO A C 1
ATOM 766 O O . PRO A 1 99 ? 39.530 1.046 -58.389 1.00 95.38 99 PRO A O 1
ATOM 769 N N . VAL A 1 100 ? 38.176 0.089 -59.913 1.00 93.38 100 VAL A N 1
ATOM 770 C CA . VAL A 1 100 ? 37.076 -0.186 -58.966 1.00 93.38 100 VAL A CA 1
ATOM 771 C C . VAL A 1 100 ? 37.563 -0.968 -57.747 1.00 93.38 100 VAL A C 1
ATOM 773 O O . VAL A 1 100 ? 37.133 -0.689 -56.633 1.00 93.38 100 VAL A O 1
ATOM 776 N N . GLN A 1 101 ? 38.490 -1.912 -57.923 1.00 91.69 101 GLN A N 1
ATOM 777 C CA . GLN A 1 101 ? 39.033 -2.714 -56.826 1.00 91.69 101 GLN A CA 1
ATOM 778 C C . GLN A 1 101 ? 39.803 -1.854 -55.813 1.00 91.69 101 GLN A C 1
ATOM 780 O O . GLN A 1 101 ? 39.629 -2.038 -54.610 1.00 91.69 101 GLN A O 1
ATOM 785 N N . GLU A 1 102 ? 40.605 -0.889 -56.275 1.00 93.06 102 GLU A N 1
ATOM 786 C CA . GLU A 1 102 ? 41.347 0.028 -55.398 1.00 93.06 102 GLU A CA 1
ATOM 787 C C . GLU A 1 102 ? 40.406 0.972 -54.645 1.00 93.06 102 GLU A C 1
ATOM 789 O O . GLU A 1 102 ? 40.518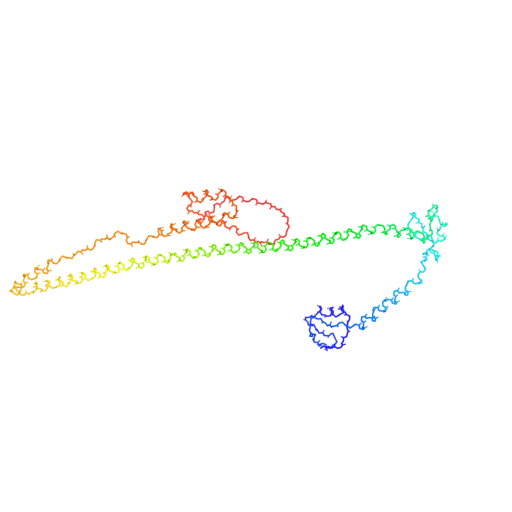 1.121 -53.426 1.00 93.06 102 GLU A O 1
ATOM 794 N N . ALA A 1 103 ? 39.454 1.585 -55.360 1.00 93.38 103 ALA A N 1
ATOM 795 C CA . ALA A 1 103 ? 38.468 2.481 -54.763 1.00 93.38 103 ALA A CA 1
ATOM 796 C C . ALA A 1 103 ? 37.600 1.742 -53.733 1.00 93.38 103 ALA A C 1
ATOM 798 O O . ALA A 1 103 ? 37.423 2.218 -52.612 1.00 93.38 103 ALA A O 1
ATOM 799 N N . ALA A 1 104 ? 37.130 0.536 -54.069 1.00 93.12 104 ALA A N 1
ATOM 800 C CA . ALA A 1 104 ? 36.331 -0.291 -53.173 1.00 93.12 104 ALA A CA 1
ATOM 801 C C . ALA A 1 104 ? 37.104 -0.699 -51.914 1.00 93.12 104 ALA A C 1
ATOM 803 O O . ALA A 1 104 ? 36.528 -0.681 -50.830 1.00 93.12 104 ALA A O 1
ATOM 804 N N . LEU A 1 105 ? 38.388 -1.060 -52.028 1.00 94.62 105 LEU A N 1
ATOM 805 C CA . LEU A 1 105 ? 39.219 -1.370 -50.861 1.00 94.62 105 LEU A CA 1
ATOM 806 C C . LEU A 1 105 ? 39.351 -0.158 -49.936 1.00 94.62 105 LEU A C 1
ATOM 808 O O . LEU A 1 105 ? 39.129 -0.291 -48.733 1.00 94.62 105 LEU A O 1
ATOM 812 N N . LYS A 1 106 ? 39.641 1.023 -50.496 1.00 93.19 106 LYS A N 1
ATOM 813 C CA . LYS A 1 106 ? 39.763 2.262 -49.722 1.00 93.19 106 LYS A CA 1
ATOM 814 C C . LYS A 1 106 ? 38.450 2.628 -49.020 1.00 93.19 106 LYS A C 1
ATOM 816 O O . LYS A 1 106 ? 38.445 2.788 -47.806 1.00 93.19 106 LYS A O 1
ATOM 821 N N . TYR A 1 107 ? 37.332 2.702 -49.745 1.00 93.50 107 TYR A N 1
ATOM 822 C CA . TYR A 1 107 ? 36.050 3.081 -49.143 1.00 93.50 107 TYR A CA 1
ATOM 823 C C . TYR A 1 107 ? 35.524 2.040 -48.150 1.00 93.50 107 TYR A C 1
ATOM 825 O O . TYR A 1 107 ? 34.899 2.408 -47.158 1.00 93.50 107 TYR A O 1
ATOM 833 N N . LYS A 1 108 ? 35.807 0.744 -48.351 1.00 95.44 108 LYS A N 1
ATOM 834 C CA . LYS A 1 108 ? 35.510 -0.287 -47.343 1.00 95.44 108 LYS A CA 1
ATOM 835 C C . LYS A 1 108 ? 36.321 -0.089 -46.065 1.00 95.44 108 LYS A C 1
ATOM 837 O O . LYS A 1 108 ? 35.773 -0.301 -44.987 1.00 95.44 108 LYS A O 1
ATOM 842 N N . ASP A 1 109 ? 37.588 0.309 -46.164 1.00 95.75 109 ASP A N 1
ATOM 843 C CA . ASP A 1 109 ? 38.411 0.635 -44.994 1.00 95.75 109 ASP A CA 1
ATOM 844 C C . ASP A 1 109 ? 37.908 1.905 -44.286 1.00 95.75 109 ASP A C 1
ATOM 846 O O . ASP A 1 109 ? 37.717 1.891 -43.068 1.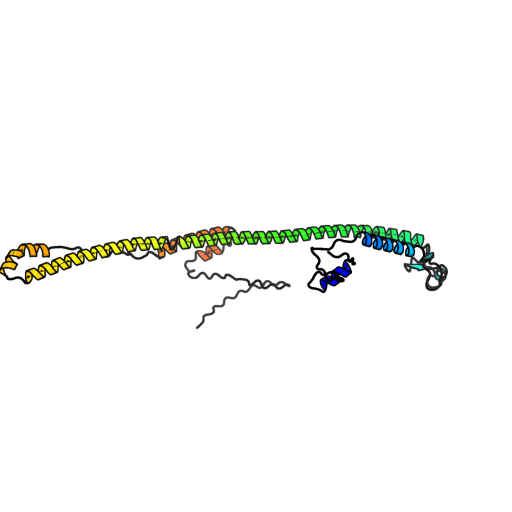00 95.75 109 ASP A O 1
ATOM 850 N N . ASP A 1 110 ? 37.590 2.963 -45.038 1.00 95.06 110 ASP A N 1
ATOM 851 C CA . ASP A 1 110 ? 37.043 4.217 -44.499 1.00 95.06 110 ASP A CA 1
ATOM 852 C C . ASP A 1 110 ? 35.695 3.985 -43.784 1.00 95.06 110 ASP A C 1
ATOM 854 O O . ASP A 1 110 ? 35.520 4.377 -42.624 1.00 95.06 110 ASP A O 1
ATOM 858 N N . LEU A 1 111 ? 34.767 3.247 -44.407 1.00 96.81 111 LEU A N 1
ATOM 859 C CA . LEU A 1 111 ? 33.505 2.840 -43.775 1.00 96.81 111 LEU A CA 1
ATOM 860 C C . LEU A 1 111 ? 33.731 1.879 -42.603 1.00 96.81 111 LEU A C 1
ATOM 862 O O . LEU A 1 111 ? 33.044 1.968 -41.586 1.00 96.81 111 LEU A O 1
ATOM 866 N N . GLY A 1 112 ? 34.714 0.983 -42.701 1.00 96.75 112 GLY A N 1
ATOM 867 C CA . GLY A 1 112 ? 35.110 0.089 -41.616 1.00 96.75 112 GLY A CA 1
ATOM 868 C C . GLY A 1 112 ? 35.590 0.854 -40.381 1.00 96.75 112 GLY A C 1
ATOM 869 O O . GLY A 1 112 ? 35.232 0.496 -39.256 1.00 96.75 112 GLY A O 1
ATOM 870 N N . LYS A 1 113 ? 36.346 1.942 -40.573 1.00 96.12 113 LYS A N 1
ATOM 871 C CA . LYS A 1 113 ? 36.764 2.865 -39.507 1.00 96.12 113 LYS A CA 1
ATOM 872 C C . LYS A 1 113 ? 35.573 3.614 -38.913 1.00 96.12 113 LYS A C 1
ATOM 874 O O . LYS A 1 113 ? 35.469 3.658 -37.691 1.00 96.12 113 LYS A O 1
ATOM 879 N N . ALA A 1 114 ? 34.658 4.124 -39.740 1.00 96.00 114 ALA A N 1
ATOM 880 C CA . ALA A 1 114 ? 33.454 4.830 -39.284 1.00 96.00 114 ALA A CA 1
ATOM 881 C C . ALA A 1 114 ? 32.450 3.916 -38.551 1.00 96.00 114 ALA A C 1
ATOM 883 O O . ALA A 1 114 ? 31.756 4.349 -37.632 1.00 96.00 114 ALA A O 1
ATOM 884 N N . LEU A 1 115 ? 32.401 2.627 -38.897 1.00 97.88 115 LEU A N 1
ATOM 885 C CA . LEU A 1 115 ? 31.501 1.654 -38.275 1.00 97.88 115 LEU A CA 1
ATOM 886 C C . LEU A 1 115 ? 31.905 1.295 -36.835 1.00 97.88 115 LEU A C 1
ATOM 888 O O . LEU A 1 115 ? 31.041 1.003 -36.007 1.00 97.88 115 LEU A O 1
ATOM 892 N N . LYS A 1 116 ? 33.206 1.308 -36.518 1.00 96.19 116 LYS A N 1
ATOM 893 C CA . LYS A 1 116 ? 33.726 0.984 -35.175 1.00 96.19 116 LYS A CA 1
ATOM 894 C C . LYS A 1 116 ? 33.114 1.852 -34.058 1.00 96.19 116 LYS A C 1
ATOM 896 O O . LYS A 1 116 ? 32.560 1.263 -33.127 1.00 96.19 116 LYS A O 1
ATOM 901 N N . PRO A 1 117 ? 33.143 3.201 -34.119 1.00 97.50 117 PRO A N 1
ATOM 902 C CA . PRO A 1 117 ? 32.538 4.034 -33.080 1.00 97.50 117 PRO A CA 1
ATOM 903 C C . PRO A 1 117 ? 31.014 3.873 -33.008 1.00 97.50 117 PRO A C 1
ATOM 905 O O . PRO A 1 117 ? 30.464 3.912 -31.912 1.00 97.50 117 PRO A O 1
ATOM 908 N N . LEU A 1 118 ? 30.328 3.616 -34.130 1.00 97.94 118 LEU A N 1
ATOM 909 C CA . LEU A 1 118 ? 28.881 3.363 -34.127 1.00 97.94 118 LEU A CA 1
ATOM 910 C C . LEU A 1 118 ? 28.521 2.089 -33.350 1.00 97.94 118 LEU A C 1
ATOM 912 O O . LEU A 1 118 ? 27.587 2.102 -32.549 1.00 97.94 118 LEU A O 1
ATOM 916 N N . LYS A 1 119 ? 29.287 1.005 -33.529 1.00 97.94 119 LYS A N 1
ATOM 917 C CA . LYS A 1 119 ? 29.106 -0.236 -32.755 1.00 97.94 119 LYS A CA 1
ATOM 918 C C . LYS A 1 119 ? 29.360 -0.018 -31.263 1.00 97.94 119 LYS A C 1
ATOM 920 O O . LYS A 1 119 ? 28.539 -0.428 -30.449 1.00 97.94 119 LYS A O 1
ATOM 925 N N . ALA A 1 120 ? 30.433 0.691 -30.911 1.00 98.06 120 ALA A N 1
ATOM 926 C CA . ALA A 1 120 ? 30.720 1.031 -29.518 1.00 98.06 120 ALA A CA 1
ATOM 927 C C . ALA A 1 120 ? 29.600 1.885 -28.892 1.00 98.06 120 ALA A C 1
ATOM 929 O O . ALA A 1 120 ? 29.179 1.634 -27.762 1.00 98.06 120 ALA A O 1
ATOM 930 N N . LYS A 1 121 ? 29.057 2.854 -29.644 1.00 98.25 121 LYS A N 1
ATOM 931 C CA . LYS A 1 121 ? 27.952 3.696 -29.172 1.00 98.25 121 LYS A CA 1
ATOM 932 C C . LYS A 1 121 ? 26.661 2.902 -28.983 1.00 98.25 121 LYS A C 1
ATOM 934 O O . LYS A 1 121 ? 25.935 3.149 -28.024 1.00 98.25 121 LYS A O 1
ATOM 939 N N . LEU A 1 122 ? 26.390 1.926 -29.850 1.00 98.31 122 LEU A N 1
ATOM 940 C CA . LEU A 1 122 ? 25.256 1.014 -29.692 1.00 98.31 122 LEU A CA 1
ATOM 941 C C . LEU A 1 122 ? 25.362 0.206 -28.389 1.00 98.31 122 LEU A C 1
ATOM 943 O O . LEU A 1 122 ? 24.382 0.119 -27.652 1.00 98.31 122 LEU A O 1
ATOM 947 N N . GLU A 1 123 ? 26.540 -0.336 -28.073 1.00 98.25 123 GLU A N 1
ATOM 948 C CA . GLU A 1 123 ? 26.774 -1.063 -26.816 1.00 98.25 123 GLU A CA 1
ATOM 949 C C . GLU A 1 123 ? 26.600 -0.162 -25.582 1.00 98.25 123 GLU A C 1
ATOM 951 O O . GLU A 1 123 ? 25.996 -0.572 -24.588 1.00 98.25 123 GLU A O 1
ATOM 956 N N . GLU A 1 124 ? 27.082 1.082 -25.638 1.00 98.38 124 GLU A N 1
ATOM 957 C CA . GLU A 1 124 ? 26.879 2.079 -24.578 1.00 98.38 124 GLU A CA 1
ATOM 958 C C . GLU A 1 124 ? 25.385 2.365 -24.361 1.00 98.38 124 GLU A C 1
ATOM 960 O O . GLU A 1 124 ? 24.899 2.328 -23.229 1.00 98.38 124 GLU A O 1
ATOM 965 N N . MET A 1 125 ? 24.632 2.570 -25.445 1.00 97.75 125 MET A N 1
ATOM 966 C CA . MET A 1 125 ? 23.188 2.817 -25.389 1.00 97.75 125 MET A CA 1
ATOM 967 C C . MET A 1 125 ? 22.417 1.613 -24.845 1.00 97.75 125 MET A C 1
ATOM 969 O O . MET A 1 125 ? 21.474 1.780 -24.072 1.00 97.75 125 MET A O 1
ATOM 973 N N . GLN A 1 126 ? 22.834 0.391 -25.182 1.00 98.25 126 GLN A N 1
ATOM 974 C CA . GLN A 1 126 ? 22.249 -0.825 -24.615 1.00 98.25 126 GLN A CA 1
ATOM 975 C C . GLN A 1 126 ? 22.475 -0.914 -23.100 1.00 98.25 126 GLN A C 1
ATOM 977 O O . GLN A 1 126 ? 21.534 -1.220 -22.364 1.00 98.25 126 GLN A O 1
ATOM 982 N N . LYS A 1 127 ? 23.680 -0.589 -22.612 1.00 98.31 127 LYS A N 1
ATOM 983 C CA . LYS A 1 127 ? 23.982 -0.536 -21.168 1.00 98.31 127 LYS A CA 1
ATOM 984 C C . LYS A 1 127 ? 23.175 0.554 -20.456 1.00 98.31 127 LYS A C 1
ATOM 986 O O . LYS A 1 127 ? 22.613 0.308 -19.384 1.00 98.31 127 LYS A O 1
ATOM 991 N N . ALA A 1 128 ? 23.062 1.735 -21.066 1.00 97.75 128 ALA A N 1
ATOM 992 C CA . ALA A 1 128 ? 22.247 2.829 -20.544 1.00 97.75 128 ALA A CA 1
ATOM 993 C C . ALA A 1 128 ? 20.768 2.420 -20.443 1.00 97.75 128 ALA A C 1
ATOM 995 O O . ALA A 1 128 ? 20.160 2.570 -19.383 1.00 97.75 128 ALA A O 1
ATOM 996 N N . LYS A 1 129 ? 20.216 1.795 -21.492 1.00 97.75 129 LYS A N 1
ATOM 997 C CA . LYS A 1 129 ? 18.850 1.255 -21.489 1.00 97.75 129 LYS A CA 1
ATOM 998 C C . LYS A 1 129 ? 18.638 0.242 -20.364 1.00 97.75 129 LYS A C 1
ATOM 1000 O O . LYS A 1 129 ? 17.667 0.361 -19.625 1.00 97.75 129 LYS A O 1
ATOM 1005 N N . GLN A 1 130 ? 19.544 -0.722 -20.194 1.00 98.19 130 GLN A N 1
ATOM 1006 C CA . GLN A 1 130 ? 19.448 -1.708 -19.110 1.00 98.19 130 GLN A CA 1
ATOM 1007 C C . GLN A 1 130 ? 19.440 -1.042 -17.729 1.00 98.19 130 GLN A C 1
ATOM 1009 O O . GLN A 1 130 ? 18.672 -1.439 -16.854 1.00 98.19 130 GLN A O 1
ATOM 1014 N N . THR A 1 131 ? 20.248 0.003 -17.546 1.00 97.62 131 THR A N 1
ATOM 1015 C CA . THR A 1 131 ? 20.289 0.783 -16.302 1.00 97.62 131 THR A CA 1
ATOM 1016 C C . THR A 1 131 ? 18.966 1.507 -16.050 1.00 97.62 131 THR A C 1
ATOM 1018 O O . THR A 1 131 ? 18.448 1.482 -14.931 1.00 97.62 131 THR A O 1
ATOM 1021 N N . CYS A 1 132 ? 18.382 2.117 -17.086 1.00 96.38 132 CYS A N 1
ATOM 1022 C CA . CYS A 1 132 ? 17.059 2.736 -17.016 1.00 96.38 132 CYS A CA 1
ATOM 1023 C C . CYS A 1 132 ? 15.971 1.712 -16.668 1.00 96.38 132 CYS A C 1
ATOM 1025 O O . CYS A 1 132 ? 15.199 1.949 -15.739 1.00 96.38 132 CYS A O 1
ATOM 1027 N N . ASP A 1 133 ? 15.959 0.555 -17.335 1.00 96.69 133 ASP A N 1
ATOM 1028 C CA . ASP A 1 133 ? 14.993 -0.523 -17.090 1.00 96.69 133 ASP A CA 1
ATOM 1029 C C . ASP A 1 133 ? 15.089 -1.038 -15.638 1.00 96.69 133 ASP A C 1
ATOM 1031 O O . ASP A 1 133 ? 14.076 -1.250 -14.969 1.00 96.69 133 ASP A O 1
ATOM 1035 N N . GLN A 1 134 ? 16.306 -1.196 -15.105 1.00 97.50 134 GLN A N 1
ATOM 1036 C CA . GLN A 1 134 ? 16.530 -1.573 -13.703 1.00 97.50 134 GLN A CA 1
ATOM 1037 C C . GLN A 1 134 ? 16.087 -0.479 -12.725 1.00 97.50 134 GLN A C 1
ATOM 1039 O O . GLN A 1 134 ? 15.504 -0.779 -11.681 1.00 97.50 134 GLN A O 1
ATOM 1044 N N . ARG A 1 135 ? 16.348 0.795 -13.045 1.00 97.06 135 ARG A N 1
ATOM 1045 C CA . ARG A 1 135 ? 15.914 1.930 -12.222 1.00 97.06 135 ARG A CA 1
ATOM 1046 C C . ARG A 1 135 ? 14.394 2.026 -12.165 1.00 97.06 135 ARG A C 1
ATOM 1048 O O . ARG A 1 135 ? 13.872 2.223 -11.074 1.00 97.06 135 ARG A O 1
ATOM 1055 N N . ALA A 1 136 ? 13.703 1.846 -13.288 1.00 95.44 136 ALA A N 1
ATOM 1056 C CA . ALA A 1 136 ? 12.244 1.843 -13.338 1.00 95.44 136 ALA A CA 1
ATOM 1057 C C . ALA A 1 136 ? 11.660 0.761 -12.418 1.00 95.44 136 ALA A C 1
ATOM 1059 O O . ALA A 1 136 ? 10.847 1.073 -11.553 1.00 95.44 136 ALA A O 1
ATOM 1060 N N . LYS A 1 137 ? 12.170 -0.477 -12.507 1.00 96.75 137 LYS A N 1
ATOM 1061 C CA . LYS A 1 137 ? 11.766 -1.576 -11.611 1.00 96.75 137 LYS A CA 1
ATOM 1062 C C . LYS A 1 137 ? 11.975 -1.236 -10.135 1.00 96.75 137 LYS A C 1
ATOM 1064 O O . LYS A 1 137 ? 11.089 -1.481 -9.324 1.00 96.75 137 LYS A O 1
ATOM 1069 N N . ARG A 1 138 ? 13.129 -0.649 -9.791 1.00 95.25 138 ARG A N 1
ATOM 1070 C CA . ARG A 1 138 ? 13.433 -0.246 -8.411 1.00 95.25 138 ARG A CA 1
ATOM 1071 C C . ARG A 1 138 ? 12.467 0.823 -7.900 1.00 95.25 138 ARG A C 1
ATOM 1073 O O . ARG A 1 138 ? 12.004 0.704 -6.772 1.00 95.25 138 ARG A O 1
ATOM 1080 N N . ILE A 1 139 ? 12.151 1.829 -8.718 1.00 92.50 139 ILE A N 1
ATOM 1081 C CA . ILE A 1 139 ? 11.186 2.881 -8.363 1.00 92.50 139 ILE A CA 1
ATOM 1082 C C . ILE A 1 139 ? 9.815 2.262 -8.073 1.00 92.50 139 ILE A C 1
ATOM 1084 O O . ILE A 1 139 ? 9.240 2.543 -7.026 1.00 92.50 139 ILE A O 1
ATOM 1088 N N . THR A 1 140 ? 9.329 1.367 -8.939 1.00 94.00 140 THR A N 1
ATOM 1089 C CA . THR A 1 140 ? 8.059 0.660 -8.716 1.00 94.00 140 THR A CA 1
ATOM 1090 C C . THR A 1 140 ? 8.079 -0.128 -7.407 1.00 94.00 140 THR A C 1
ATOM 1092 O O . THR A 1 140 ? 7.200 0.069 -6.574 1.00 94.00 140 THR A O 1
ATOM 1095 N N . SER A 1 141 ? 9.120 -0.933 -7.158 1.00 94.94 141 SER A N 1
ATOM 1096 C CA . SER A 1 141 ? 9.215 -1.709 -5.912 1.00 94.94 141 SER A CA 1
ATOM 1097 C C . SER A 1 141 ? 9.308 -0.835 -4.657 1.00 94.94 141 SER A C 1
ATOM 1099 O O . SER A 1 141 ? 8.753 -1.183 -3.620 1.00 94.94 141 SER A O 1
ATOM 1101 N N . GLN A 1 142 ? 9.992 0.313 -4.742 1.00 89.94 142 GLN A N 1
ATOM 1102 C CA . GLN A 1 142 ? 10.086 1.264 -3.633 1.00 89.94 142 GLN A CA 1
ATOM 1103 C C . GLN A 1 142 ? 8.731 1.916 -3.344 1.00 89.94 142 GLN A C 1
ATOM 1105 O O . GLN A 1 142 ? 8.377 2.071 -2.179 1.00 89.94 142 GLN A O 1
ATOM 1110 N N . SER A 1 143 ? 7.960 2.247 -4.385 1.00 88.75 143 SER A N 1
ATOM 1111 C CA . SER A 1 143 ? 6.600 2.774 -4.241 1.00 88.75 143 SER A CA 1
ATOM 1112 C C . SER A 1 143 ? 5.679 1.758 -3.567 1.00 88.75 143 SER A C 1
ATOM 1114 O O . SER A 1 143 ? 5.042 2.079 -2.570 1.00 88.75 143 SER A O 1
ATOM 1116 N N . GLU A 1 144 ? 5.665 0.510 -4.046 1.00 95.12 144 GLU A N 1
ATOM 1117 C CA . GLU A 1 144 ? 4.857 -0.571 -3.461 1.00 95.12 144 GLU A CA 1
ATOM 1118 C C . GLU A 1 144 ? 5.227 -0.844 -1.997 1.00 95.12 144 GLU A C 1
ATOM 1120 O O . GLU A 1 144 ? 4.358 -1.094 -1.157 1.00 95.12 144 GLU A O 1
ATOM 1125 N N . GLN A 1 145 ? 6.521 -0.786 -1.671 1.00 91.56 145 GLN A N 1
ATOM 1126 C CA . GLN A 1 145 ? 6.994 -0.917 -0.298 1.00 91.56 145 GLN A CA 1
ATOM 1127 C C . GLN A 1 145 ? 6.536 0.258 0.575 1.00 91.56 145 GLN A C 1
ATOM 1129 O O . GLN A 1 145 ? 6.038 0.023 1.675 1.00 91.56 145 GLN A O 1
ATOM 1134 N N . GLY A 1 146 ? 6.679 1.496 0.095 1.00 83.50 146 GLY A N 1
ATOM 1135 C CA . GLY A 1 146 ? 6.243 2.693 0.816 1.00 83.50 146 GLY A CA 1
ATOM 1136 C C . GLY A 1 146 ? 4.734 2.702 1.062 1.00 83.50 146 GLY A C 1
ATOM 1137 O O . GLY A 1 146 ? 4.296 2.957 2.182 1.00 83.50 146 GLY A O 1
ATOM 1138 N N . GLU A 1 147 ? 3.936 2.328 0.059 1.00 89.38 147 GLU A N 1
ATOM 1139 C CA . GLU A 1 147 ? 2.488 2.156 0.212 1.00 89.38 147 GLU A CA 1
ATOM 1140 C C . GLU A 1 147 ? 2.142 1.117 1.278 1.00 89.38 147 GLU A C 1
ATOM 1142 O O . GLU A 1 147 ? 1.250 1.342 2.096 1.00 89.38 147 GLU A O 1
ATOM 1147 N N . ARG A 1 148 ? 2.840 -0.024 1.288 1.00 92.56 148 ARG A N 1
ATOM 1148 C CA . ARG A 1 148 ? 2.615 -1.072 2.287 1.00 92.56 148 ARG A CA 1
ATOM 1149 C C . ARG A 1 148 ? 2.929 -0.577 3.694 1.00 92.56 148 ARG A C 1
ATOM 1151 O O . ARG A 1 148 ? 2.098 -0.740 4.579 1.00 92.56 148 ARG A O 1
ATOM 1158 N N . GLN A 1 149 ? 4.083 0.060 3.878 1.00 86.69 149 GLN A N 1
ATOM 1159 C CA . GLN A 1 149 ? 4.490 0.622 5.168 1.00 86.69 149 GLN A CA 1
ATOM 1160 C C . GLN A 1 149 ? 3.490 1.668 5.660 1.00 86.69 149 GLN A C 1
ATOM 1162 O O . GLN A 1 149 ? 3.086 1.635 6.818 1.00 86.69 149 GLN A O 1
ATOM 1167 N N . MET A 1 150 ? 3.024 2.547 4.771 1.00 84.56 150 MET A N 1
ATOM 1168 C CA . MET A 1 150 ? 2.002 3.531 5.111 1.00 84.56 150 MET A CA 1
ATOM 1169 C C . MET A 1 150 ? 0.712 2.847 5.573 1.00 84.56 150 MET A C 1
ATOM 1171 O O . MET A 1 150 ? 0.220 3.148 6.657 1.00 84.56 150 MET A O 1
ATOM 1175 N N . ARG A 1 151 ? 0.193 1.873 4.811 1.00 89.88 151 ARG A N 1
ATOM 1176 C CA . ARG A 1 151 ? -1.007 1.114 5.207 1.00 89.88 151 ARG A CA 1
ATOM 1177 C C . ARG A 1 151 ? -0.831 0.427 6.564 1.00 89.88 151 ARG A C 1
ATOM 1179 O O . ARG A 1 151 ? -1.753 0.458 7.371 1.00 89.88 151 ARG A O 1
ATOM 1186 N N . GLU A 1 152 ? 0.335 -0.159 6.829 1.00 89.00 152 GLU A N 1
ATOM 1187 C CA . GLU A 1 152 ? 0.639 -0.813 8.108 1.00 89.00 152 GLU A CA 1
ATOM 1188 C C . GLU A 1 152 ? 0.629 0.171 9.289 1.00 89.00 152 GLU A C 1
ATOM 1190 O O . GLU A 1 152 ? 0.060 -0.144 10.335 1.00 89.00 152 GLU A O 1
ATOM 1195 N N . GLU A 1 153 ? 1.204 1.368 9.142 1.00 84.12 153 GLU A N 1
ATOM 1196 C CA . GLU A 1 153 ? 1.172 2.396 10.194 1.00 84.12 153 GLU A CA 1
ATOM 1197 C C . GLU A 1 153 ? -0.248 2.920 10.454 1.00 84.12 153 GLU A C 1
ATOM 1199 O O . GLU A 1 153 ? -0.663 3.050 11.610 1.00 84.12 153 GLU A O 1
ATOM 1204 N N . PHE A 1 154 ? -1.037 3.147 9.399 1.00 86.44 154 PHE A N 1
ATOM 1205 C CA . PHE A 1 154 ? -2.440 3.543 9.549 1.00 86.44 154 PHE A CA 1
ATOM 1206 C C . PHE A 1 154 ? -3.286 2.442 10.195 1.00 86.44 154 PHE A C 1
ATOM 1208 O O . PHE A 1 154 ? -4.110 2.735 11.060 1.00 86.44 154 PHE A O 1
ATOM 1215 N N . GLU A 1 155 ? -3.053 1.171 9.863 1.00 92.12 155 GLU A N 1
ATOM 1216 C CA . GLU A 1 155 ? -3.770 0.060 10.493 1.00 92.12 155 GLU A CA 1
ATOM 1217 C C . GLU A 1 155 ? -3.458 -0.044 11.993 1.00 92.12 155 GLU A C 1
ATOM 1219 O O . GLU A 1 155 ? -4.359 -0.288 12.799 1.00 92.12 155 GLU A O 1
ATOM 1224 N N . LYS A 1 156 ? -2.209 0.216 12.407 1.00 89.50 156 LYS A N 1
ATOM 1225 C CA . LYS A 1 156 ? -1.851 0.301 13.835 1.00 89.50 156 LYS A CA 1
ATOM 1226 C C . LYS A 1 156 ? -2.634 1.407 14.543 1.00 89.50 156 LYS A C 1
ATOM 1228 O O . LYS A 1 156 ? -3.115 1.184 15.656 1.00 89.50 156 LYS A O 1
ATOM 1233 N N . LEU A 1 157 ? -2.780 2.575 13.914 1.00 88.69 157 LEU A N 1
ATOM 1234 C CA . LEU A 1 157 ? -3.567 3.679 14.466 1.00 88.69 157 LEU A CA 1
ATOM 1235 C C . LEU A 1 157 ? -5.058 3.325 14.536 1.00 88.69 157 LEU A C 1
ATOM 1237 O O . LEU A 1 157 ? -5.674 3.510 15.582 1.00 88.69 157 LEU A O 1
ATOM 1241 N N . HIS A 1 158 ? -5.633 2.759 13.474 1.00 90.69 158 HIS A N 1
ATOM 1242 C CA . HIS A 1 158 ? -7.026 2.309 13.476 1.00 90.69 158 HIS A CA 1
ATOM 1243 C C . HIS A 1 158 ? -7.295 1.274 14.566 1.00 90.69 158 HIS A C 1
ATOM 1245 O O . HIS A 1 158 ? -8.300 1.370 15.271 1.00 90.69 158 HIS A O 1
ATOM 1251 N N . LYS A 1 159 ? -6.389 0.306 14.745 1.00 94.62 159 LYS A N 1
ATOM 1252 C CA . LYS A 1 159 ? -6.483 -0.671 15.829 1.00 94.62 159 LYS A CA 1
ATOM 1253 C C . LYS A 1 159 ? -6.464 0.010 17.194 1.00 94.62 159 LYS A C 1
ATOM 1255 O O . LYS A 1 159 ? -7.342 -0.264 18.000 1.00 94.62 159 LYS A O 1
ATOM 1260 N N . PHE A 1 160 ? -5.524 0.925 17.425 1.00 93.06 160 PHE A N 1
ATOM 1261 C CA . PHE A 1 160 ? -5.466 1.689 18.670 1.00 93.06 160 PHE A CA 1
ATOM 1262 C C . PHE A 1 160 ? -6.776 2.440 18.952 1.00 93.06 160 PHE A C 1
ATOM 1264 O O . PHE A 1 160 ? -7.278 2.379 20.070 1.00 93.06 160 PHE A O 1
ATOM 1271 N N . LEU A 1 161 ? -7.346 3.112 17.946 1.00 91.44 161 LEU A N 1
ATOM 1272 C CA . LEU A 1 161 ? -8.598 3.855 18.105 1.00 91.44 161 LEU A CA 1
ATOM 1273 C C . LEU A 1 161 ? -9.760 2.929 18.474 1.00 91.44 161 LEU A C 1
ATOM 1275 O O . LEU A 1 161 ? -10.495 3.235 19.408 1.00 91.44 161 LEU A O 1
ATOM 1279 N N . ARG A 1 162 ? -9.884 1.774 17.805 1.00 94.88 162 ARG A N 1
ATOM 1280 C CA . ARG A 1 162 ? -10.888 0.753 18.152 1.00 94.88 162 ARG A CA 1
ATOM 1281 C C . ARG A 1 162 ? -10.683 0.204 19.563 1.00 94.88 162 ARG A C 1
ATOM 1283 O O . ARG A 1 162 ? -11.652 -0.019 20.281 1.00 94.88 162 ARG A O 1
ATOM 1290 N N . ASP A 1 163 ? -9.439 -0.021 19.974 1.00 93.75 163 ASP A N 1
ATOM 1291 C CA . ASP A 1 163 ? -9.124 -0.536 21.308 1.00 93.75 163 ASP A CA 1
ATOM 1292 C C . ASP A 1 163 ? -9.469 0.496 22.401 1.00 93.75 163 ASP A C 1
ATOM 1294 O O . ASP A 1 163 ? -10.080 0.143 23.414 1.00 93.75 163 ASP A O 1
ATOM 1298 N N . GLU A 1 164 ? -9.152 1.779 22.190 1.00 91.31 164 GLU A N 1
ATOM 1299 C CA . GLU A 1 164 ? -9.546 2.870 23.095 1.00 91.31 164 GLU A CA 1
ATOM 1300 C C . GLU A 1 164 ? -11.067 3.078 23.122 1.00 91.31 164 GLU A C 1
ATOM 1302 O O . GLU A 1 164 ? -11.633 3.235 24.206 1.00 91.31 164 GLU A O 1
ATOM 1307 N N . GLU A 1 165 ? -11.750 3.009 21.975 1.00 91.56 165 GLU A N 1
ATOM 1308 C CA . GLU A 1 165 ? -13.215 3.070 21.895 1.00 91.56 165 GLU A CA 1
ATOM 1309 C C . GLU A 1 165 ? -13.879 1.907 22.639 1.00 91.56 165 GLU A C 1
ATOM 1311 O O . GLU A 1 165 ? -14.838 2.130 23.368 1.00 91.56 165 GLU A O 1
ATOM 1316 N N . ASN A 1 166 ? -13.373 0.678 22.511 1.00 93.75 166 ASN A N 1
ATOM 1317 C CA . ASN A 1 166 ? -13.949 -0.496 23.175 1.00 93.75 166 ASN A CA 1
ATOM 1318 C C . ASN A 1 166 ? -13.675 -0.506 24.684 1.00 93.75 166 ASN A C 1
ATOM 1320 O O . ASN A 1 166 ? -14.573 -0.784 25.485 1.00 93.75 166 ASN A O 1
ATOM 1324 N N . SER A 1 167 ? -12.448 -0.160 25.086 1.00 92.38 167 SER A N 1
ATOM 1325 C CA . SER A 1 167 ? -12.071 0.056 26.492 1.00 92.38 167 SER A CA 1
ATOM 1326 C C . SER A 1 167 ? -12.994 1.092 27.146 1.00 92.38 167 SER A C 1
ATOM 1328 O O . SER A 1 167 ? -13.445 0.947 28.281 1.00 92.38 167 SER A O 1
ATOM 1330 N N . GLY A 1 168 ? -13.338 2.118 26.378 1.00 90.38 168 GLY A N 1
ATOM 1331 C CA . GLY A 1 168 ? -14.699 2.586 26.159 1.00 90.38 168 GLY A CA 1
ATOM 1332 C C . GLY A 1 168 ? -15.733 2.860 27.239 1.00 90.38 168 GLY A C 1
ATOM 1333 O O . GLY A 1 168 ? -15.496 3.148 28.408 1.00 90.38 168 GLY A O 1
ATOM 1334 N N . ILE A 1 169 ? -16.982 2.889 26.802 1.00 92.06 169 ILE A N 1
ATOM 1335 C CA . ILE A 1 169 ? -17.801 1.692 26.559 1.00 92.06 169 ILE A CA 1
ATOM 1336 C C . ILE A 1 169 ? -17.620 0.647 27.658 1.00 92.06 169 ILE A C 1
ATOM 1338 O O . ILE A 1 169 ? -18.460 0.621 28.549 1.00 92.06 169 ILE A O 1
ATOM 1342 N N . ALA A 1 170 ? -16.576 -0.190 27.663 1.00 93.69 170 ALA A N 1
ATOM 1343 C CA . ALA A 1 170 ? -16.430 -1.195 28.724 1.00 93.69 170 ALA A CA 1
ATOM 1344 C C . ALA A 1 170 ? -16.315 -0.561 30.124 1.00 93.69 170 ALA A C 1
ATOM 1346 O O . ALA A 1 170 ? -17.032 -0.964 31.040 1.00 93.69 170 ALA A O 1
ATOM 1347 N N . SER A 1 171 ? -15.483 0.474 30.282 1.00 91.31 171 SER A N 1
ATOM 1348 C CA . SER A 1 171 ? -15.357 1.202 31.551 1.00 91.31 171 SER A CA 1
ATOM 1349 C C . SER A 1 171 ? -16.653 1.913 31.945 1.00 91.31 171 SER A C 1
ATOM 1351 O O . SER A 1 171 ? -16.978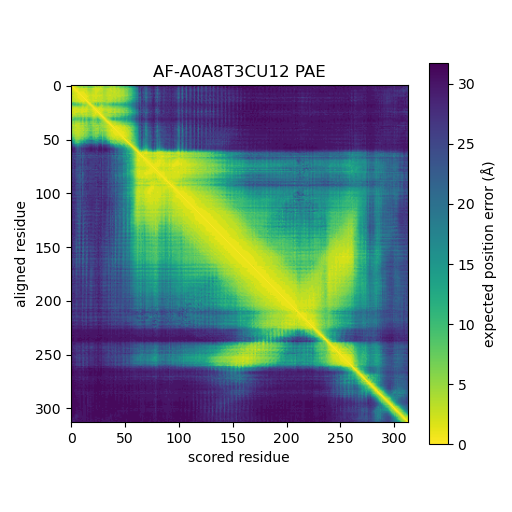 1.947 33.130 1.00 91.31 171 SER A O 1
ATOM 1353 N N . MET A 1 172 ? -17.389 2.467 30.976 1.00 90.69 172 MET A N 1
ATOM 1354 C CA . MET A 1 172 ? -18.681 3.111 31.239 1.00 90.69 172 MET A CA 1
ATOM 1355 C C . MET A 1 172 ? -19.742 2.098 31.683 1.00 90.69 172 MET A C 1
ATOM 1357 O O . MET A 1 172 ? -20.426 2.343 32.668 1.00 90.69 172 MET A O 1
ATOM 1361 N N . LYS A 1 173 ? -19.840 0.939 31.020 1.00 93.75 173 LYS A N 1
ATOM 1362 C CA . LYS A 1 173 ? -20.774 -0.138 31.393 1.00 93.75 173 LYS A CA 1
ATOM 1363 C C . LYS A 1 173 ? -20.501 -0.691 32.790 1.00 93.75 173 LYS A C 1
ATOM 1365 O O . LYS A 1 173 ? -21.428 -1.039 33.513 1.00 93.75 173 LYS A O 1
ATOM 1370 N N . GLU A 1 174 ? -19.232 -0.780 33.178 1.00 92.50 174 GLU A N 1
ATOM 1371 C CA . GLU A 1 174 ? -18.855 -1.218 34.523 1.00 92.50 174 GLU A CA 1
ATOM 1372 C C . GLU A 1 174 ? -19.253 -0.191 35.594 1.00 92.50 174 GLU A C 1
ATOM 1374 O O . GLU A 1 174 ? -19.718 -0.564 36.672 1.00 92.50 174 GLU A O 1
ATOM 1379 N N . GLU A 1 175 ? -19.099 1.104 35.308 1.00 91.12 175 GLU A N 1
ATOM 1380 C CA . GLU A 1 175 ? -19.580 2.164 36.198 1.00 91.12 175 GLU A CA 1
ATOM 1381 C C . GLU A 1 175 ? -21.109 2.167 36.301 1.00 91.12 175 GLU A C 1
ATOM 1383 O O . GLU A 1 175 ? -21.638 2.182 37.413 1.00 91.12 175 GLU A O 1
ATOM 1388 N N . GLU A 1 176 ? -21.804 2.083 35.163 1.00 92.06 176 GLU A N 1
ATOM 1389 C CA . GLU A 1 176 ? -23.263 1.975 35.082 1.00 92.06 176 GLU A CA 1
ATOM 1390 C C . GLU A 1 176 ? -23.765 0.804 35.929 1.00 92.06 176 GLU A C 1
ATOM 1392 O O . GLU A 1 176 ? -24.650 0.975 36.764 1.00 92.06 176 GLU A O 1
ATOM 1397 N N . LYS A 1 177 ? -23.150 -0.376 35.786 1.00 94.44 177 LYS A N 1
ATOM 1398 C CA . LYS A 1 177 ? -23.503 -1.563 36.567 1.00 94.44 177 LYS A CA 1
ATOM 1399 C C . LYS A 1 177 ? -23.326 -1.332 38.069 1.00 94.44 177 LYS A C 1
ATOM 1401 O O . LYS A 1 177 ? -24.240 -1.619 38.838 1.00 94.44 177 LYS A O 1
ATOM 1406 N N . LYS A 1 178 ? -22.178 -0.797 38.498 1.00 91.69 178 LYS A N 1
ATOM 1407 C CA . LYS A 1 178 ? -21.893 -0.530 39.921 1.00 91.69 178 LYS A CA 1
ATOM 1408 C C . LYS A 1 178 ? -22.875 0.463 40.533 1.00 91.69 178 LYS A C 1
ATOM 1410 O O . LYS A 1 178 ? -23.375 0.231 41.635 1.00 91.69 178 LYS A O 1
ATOM 1415 N N . LYS A 1 179 ? -23.149 1.561 39.827 1.00 90.50 179 LYS A N 1
ATOM 1416 C CA . LYS A 1 179 ? -24.113 2.579 40.260 1.00 90.50 179 LYS A CA 1
ATOM 1417 C C . LYS A 1 179 ? -25.534 2.018 40.263 1.00 90.50 179 LYS A C 1
ATOM 1419 O O . LYS A 1 179 ? -26.233 2.156 41.262 1.00 90.50 179 LYS A O 1
ATOM 1424 N N . GLY A 1 180 ? -25.915 1.267 39.232 1.00 90.62 180 GLY A N 1
ATOM 1425 C CA . GLY A 1 180 ? -27.203 0.577 39.152 1.00 90.62 180 GLY A CA 1
ATOM 1426 C C . GLY A 1 180 ? -27.432 -0.419 40.294 1.00 90.62 180 GLY A C 1
ATOM 1427 O O . GLY A 1 180 ? -28.509 -0.444 40.885 1.00 90.62 180 GLY A O 1
ATOM 1428 N N . GLU A 1 181 ? -26.419 -1.201 40.679 1.00 91.94 181 GLU A N 1
ATOM 1429 C CA . GLU A 1 181 ? -26.489 -2.112 41.834 1.00 91.94 181 GLU A CA 1
ATOM 1430 C C . GLU A 1 181 ? -26.619 -1.372 43.175 1.00 91.94 181 GLU A C 1
ATOM 1432 O O . GLU A 1 181 ? -27.241 -1.883 44.113 1.00 91.94 181 GLU A O 1
ATOM 1437 N N . LEU A 1 182 ? -26.028 -0.180 43.303 1.00 90.44 182 LEU A N 1
ATOM 1438 C CA . LEU A 1 182 ? -26.190 0.663 44.487 1.00 90.44 182 LEU A CA 1
ATOM 1439 C C . LEU A 1 182 ? -27.618 1.210 44.581 1.00 90.44 182 LEU A C 1
ATOM 1441 O O . LEU A 1 182 ? -28.251 1.043 45.625 1.00 90.44 182 LEU A O 1
ATOM 1445 N N . VAL A 1 183 ? -28.129 1.787 43.489 1.00 89.44 183 VAL A N 1
ATOM 1446 C CA . VAL A 1 183 ? -29.507 2.295 43.401 1.00 89.44 183 VAL A CA 1
ATOM 1447 C C . VAL A 1 183 ? -30.495 1.173 43.704 1.00 89.44 183 VAL A C 1
ATOM 1449 O O . VAL A 1 183 ? -31.329 1.322 44.591 1.00 89.44 183 VAL A O 1
ATOM 1452 N N . LYS A 1 184 ? -30.336 0.001 43.074 1.00 92.00 184 LYS A N 1
ATOM 1453 C CA . LYS A 1 184 ? -31.196 -1.167 43.307 1.00 92.00 184 LYS A CA 1
ATOM 1454 C C . LYS A 1 184 ? -31.259 -1.561 44.785 1.00 92.00 184 LYS A C 1
ATOM 1456 O O . LYS A 1 184 ? -32.350 -1.729 45.322 1.00 92.00 184 LYS A O 1
ATOM 1461 N N . ARG A 1 185 ? -30.109 -1.669 45.463 1.00 89.94 185 ARG A N 1
ATOM 1462 C CA . ARG A 1 185 ? -30.062 -2.006 46.899 1.00 89.94 185 ARG A CA 1
ATOM 1463 C C . ARG A 1 185 ? -30.746 -0.951 47.766 1.00 89.94 185 ARG A C 1
ATOM 1465 O O . ARG A 1 185 ? -31.446 -1.314 48.709 1.00 89.94 185 ARG A O 1
ATOM 1472 N N . LYS A 1 186 ? -30.564 0.337 47.454 1.00 88.50 186 LYS A N 1
ATOM 1473 C CA . LYS A 1 186 ? -31.248 1.431 48.158 1.00 88.50 186 LYS A CA 1
ATOM 1474 C C . LYS A 1 186 ? -32.761 1.369 47.951 1.00 88.50 186 LYS A C 1
ATOM 1476 O O . LYS A 1 186 ? -33.497 1.461 48.927 1.00 88.50 186 LYS A O 1
ATOM 1481 N N . THR A 1 187 ? -33.228 1.141 46.723 1.00 88.75 187 THR A N 1
ATOM 1482 C CA . THR A 1 187 ? -34.657 0.975 46.416 1.00 88.75 187 THR A CA 1
ATOM 1483 C C . THR A 1 187 ? -35.260 -0.224 47.150 1.00 88.75 187 THR A C 1
ATOM 1485 O O . THR A 1 187 ? -36.344 -0.111 47.718 1.00 88.75 187 THR A O 1
ATOM 1488 N N . GLU A 1 188 ? -34.562 -1.361 47.193 1.00 91.94 188 GLU A N 1
ATOM 1489 C CA . GLU A 1 188 ? -35.007 -2.551 47.932 1.00 91.94 188 GLU A CA 1
ATOM 1490 C C . GLU A 1 188 ? -35.085 -2.300 49.446 1.00 91.94 188 GLU A C 1
ATOM 1492 O O . GLU A 1 188 ? -36.034 -2.747 50.090 1.00 91.94 188 GLU A O 1
ATOM 1497 N N . ALA A 1 189 ? -34.117 -1.575 50.019 1.00 90.81 189 ALA A N 1
ATOM 1498 C CA . ALA A 1 189 ? -34.139 -1.188 51.429 1.00 90.81 189 ALA A CA 1
ATOM 1499 C C . ALA A 1 189 ? -35.322 -0.257 51.738 1.00 90.81 189 ALA A C 1
ATOM 1501 O O . ALA A 1 189 ? -36.116 -0.555 52.627 1.00 90.81 189 ALA A O 1
ATOM 1502 N N . LEU A 1 190 ? -35.504 0.793 50.929 1.00 89.75 190 LEU A N 1
ATOM 1503 C CA . LEU A 1 190 ? -36.641 1.711 51.035 1.00 89.75 190 LEU A CA 1
ATOM 1504 C C . LEU A 1 190 ? -37.985 0.984 50.925 1.00 89.75 190 LEU A C 1
ATOM 1506 O O . LEU A 1 190 ? -38.897 1.259 51.696 1.00 89.75 190 LEU A O 1
ATOM 1510 N N . THR A 1 191 ? -38.106 0.024 50.004 1.00 92.19 191 THR A N 1
ATOM 1511 C CA . THR A 1 191 ? -39.338 -0.763 49.827 1.00 92.19 191 THR A CA 1
ATOM 1512 C C . THR A 1 191 ? -39.673 -1.557 51.092 1.00 92.19 191 THR A C 1
ATOM 1514 O O . THR A 1 191 ? -40.816 -1.532 51.545 1.00 92.19 191 THR A O 1
ATOM 1517 N N . LYS A 1 192 ? -38.680 -2.204 51.717 1.00 91.56 192 LYS A N 1
ATOM 1518 C CA . LYS A 1 192 ? -38.873 -2.939 52.982 1.00 91.56 192 LYS A CA 1
ATOM 1519 C C . LYS A 1 192 ? -39.272 -2.018 54.131 1.00 91.56 192 LYS A C 1
ATOM 1521 O O . LYS A 1 192 ? -40.163 -2.360 54.908 1.00 91.56 192 LYS A O 1
ATOM 1526 N N . ASP A 1 193 ? -38.647 -0.849 54.222 1.00 89.88 193 ASP A N 1
ATOM 1527 C CA . ASP A 1 193 ? -38.977 0.146 55.242 1.00 89.88 193 ASP A CA 1
ATOM 1528 C C . ASP A 1 193 ? -40.409 0.676 55.054 1.00 89.88 193 ASP A C 1
ATOM 1530 O O . ASP A 1 193 ? -41.169 0.778 56.022 1.00 89.88 193 ASP A O 1
ATOM 1534 N N . MET A 1 194 ? -40.829 0.922 53.807 1.00 90.19 194 MET A N 1
ATOM 1535 C CA . MET A 1 194 ? -42.209 1.287 53.465 1.00 90.19 194 MET A CA 1
ATOM 1536 C C . MET A 1 194 ? -43.213 0.187 53.835 1.00 90.19 194 MET A C 1
ATOM 1538 O O . MET A 1 194 ? -44.281 0.491 54.375 1.00 90.19 194 MET A O 1
ATOM 1542 N N . GLU A 1 195 ? -42.896 -1.085 53.583 1.00 92.56 195 GLU A N 1
ATOM 1543 C CA . GLU A 1 195 ? -43.735 -2.228 53.970 1.00 92.56 195 GLU A CA 1
ATOM 1544 C C . GLU A 1 195 ? -43.867 -2.350 55.495 1.00 92.56 195 GLU A C 1
ATOM 1546 O O . GLU A 1 195 ? -44.971 -2.570 56.008 1.00 92.56 195 GLU A O 1
ATOM 1551 N N . ALA A 1 196 ? -42.769 -2.158 56.234 1.00 89.94 196 ALA A N 1
ATOM 1552 C CA . ALA A 1 196 ? -42.747 -2.193 57.695 1.00 89.94 196 ALA A CA 1
ATOM 1553 C C . ALA A 1 196 ? -43.562 -1.042 58.312 1.00 89.94 196 ALA A C 1
ATOM 1555 O O . ALA A 1 196 ? -44.365 -1.267 59.228 1.00 89.94 196 ALA A O 1
ATOM 1556 N N . LEU A 1 197 ? -43.415 0.174 57.774 1.00 90.81 197 LEU A N 1
ATOM 1557 C CA . LEU A 1 197 ? -44.229 1.333 58.149 1.00 90.81 197 LEU A CA 1
ATOM 1558 C C . LEU A 1 197 ? -45.707 1.086 57.850 1.00 90.81 197 LEU A C 1
ATOM 1560 O O . LEU A 1 197 ? -46.543 1.256 58.735 1.00 90.81 197 LEU A O 1
ATOM 1564 N N . SER A 1 198 ? -46.031 0.604 56.649 1.00 92.88 198 SER A N 1
ATOM 1565 C CA . SER A 1 198 ? -47.411 0.303 56.244 1.00 92.88 198 SER A CA 1
ATOM 1566 C C . SER A 1 198 ? -48.056 -0.753 57.146 1.00 92.88 198 SER A C 1
ATOM 1568 O O . SER A 1 198 ? -49.212 -0.612 57.550 1.00 92.88 198 SER A O 1
ATOM 1570 N N . CYS A 1 199 ? -47.313 -1.799 57.522 1.00 90.75 199 CYS A N 1
ATOM 1571 C CA . CYS A 1 199 ? -47.784 -2.803 58.476 1.00 90.75 199 CYS A CA 1
ATOM 1572 C C . CYS A 1 199 ? -48.038 -2.212 59.866 1.00 90.75 199 CYS A C 1
ATOM 1574 O O . CYS A 1 199 ? -49.054 -2.533 60.488 1.00 90.75 199 CYS A O 1
ATOM 1576 N N . SER A 1 200 ? -47.148 -1.337 60.335 1.00 90.44 200 SER A N 1
ATOM 1577 C CA . SER A 1 200 ? -47.266 -0.683 61.641 1.00 90.44 200 SER A CA 1
ATOM 1578 C C . SER A 1 200 ? -48.464 0.266 61.687 1.00 90.44 200 SER A C 1
ATOM 1580 O O . SER A 1 200 ? -49.271 0.170 62.612 1.00 90.44 200 SER A O 1
ATOM 1582 N N . ILE A 1 201 ? -48.641 1.099 60.655 1.00 91.62 201 ILE A N 1
ATOM 1583 C CA . ILE A 1 201 ? -49.797 1.992 60.487 1.00 91.62 201 ILE A CA 1
ATOM 1584 C C . ILE A 1 201 ? -51.091 1.178 60.512 1.00 91.62 201 ILE A C 1
ATOM 1586 O O . ILE A 1 201 ? -51.944 1.412 61.364 1.00 91.62 201 ILE A O 1
ATOM 1590 N N . ARG A 1 202 ? -51.201 0.146 59.665 1.00 94.12 202 ARG A N 1
ATOM 1591 C CA . ARG A 1 202 ? -52.392 -0.715 59.598 1.00 94.12 202 ARG A CA 1
ATOM 1592 C C . ARG A 1 202 ? -52.711 -1.389 60.934 1.00 94.12 202 ARG A C 1
ATOM 1594 O O . ARG A 1 202 ? -53.879 -1.491 61.302 1.00 94.12 202 ARG A O 1
ATOM 1601 N N . SER A 1 203 ? -51.690 -1.852 61.660 1.00 91.88 203 SER A N 1
ATOM 1602 C CA . SER A 1 203 ? -51.865 -2.449 62.989 1.00 91.88 203 SER A CA 1
ATOM 1603 C C . SER A 1 203 ? -52.402 -1.432 63.999 1.00 91.88 203 SER A C 1
ATOM 1605 O O . SER A 1 203 ? -53.336 -1.748 64.733 1.00 91.88 203 SER A O 1
ATOM 1607 N N . ILE A 1 204 ? -51.856 -0.213 64.020 1.00 92.31 204 ILE A N 1
ATOM 1608 C CA . ILE A 1 204 ? -52.311 0.862 64.912 1.00 92.31 204 ILE A CA 1
ATOM 1609 C C . ILE A 1 204 ? -53.750 1.263 64.574 1.00 92.31 204 ILE A C 1
ATOM 1611 O O . ILE A 1 204 ? -54.597 1.291 65.464 1.00 92.31 204 ILE A O 1
ATOM 1615 N N . GLU A 1 205 ? -54.056 1.486 63.295 1.00 93.69 205 GLU A N 1
ATOM 1616 C CA . GLU A 1 205 ? -55.409 1.804 62.829 1.00 93.69 205 GLU A CA 1
ATOM 1617 C C . GLU A 1 205 ? -56.427 0.712 63.190 1.00 93.69 205 GLU A C 1
ATOM 1619 O O . GLU A 1 205 ? -57.579 1.016 63.490 1.00 93.69 205 GLU A O 1
ATOM 1624 N N . GLN A 1 206 ? -56.030 -0.565 63.167 1.00 92.88 206 GLN A N 1
ATOM 1625 C CA . GLN A 1 206 ? -56.903 -1.670 63.563 1.00 92.88 206 GLN A CA 1
ATOM 1626 C C . GLN A 1 206 ? -57.157 -1.703 65.074 1.00 92.88 206 GLN A C 1
ATOM 1628 O O . GLN A 1 206 ? -58.295 -1.938 65.473 1.00 92.88 206 GLN A O 1
ATOM 1633 N N . GLU A 1 207 ? -56.142 -1.456 65.908 1.00 92.25 207 GLU A N 1
ATOM 1634 C CA . GLU A 1 207 ? -56.330 -1.342 67.364 1.00 92.25 207 GLU A CA 1
ATOM 1635 C C . GLU A 1 207 ? -57.240 -0.162 67.720 1.00 92.25 207 GLU A C 1
ATOM 1637 O O . GLU A 1 207 ? -58.106 -0.308 68.577 1.00 92.25 207 GLU A O 1
ATOM 1642 N N . MET A 1 208 ? -57.111 0.973 67.021 1.00 91.62 208 MET A N 1
ATOM 1643 C CA . MET A 1 208 ? -57.968 2.154 67.217 1.00 91.62 208 MET A CA 1
ATOM 1644 C C . MET A 1 208 ? -59.448 1.911 66.884 1.00 91.62 208 MET A C 1
ATOM 1646 O O . MET A 1 208 ? -60.296 2.678 67.324 1.00 91.62 208 MET A O 1
ATOM 1650 N N . ARG A 1 209 ? -59.769 0.868 66.107 1.00 93.62 209 ARG A N 1
ATOM 1651 C CA . ARG A 1 209 ? -61.150 0.483 65.764 1.00 93.62 209 ARG A CA 1
ATOM 1652 C C . ARG A 1 209 ? -61.778 -0.514 66.747 1.00 93.62 209 ARG A C 1
ATOM 1654 O O . ARG A 1 209 ? -62.918 -0.917 66.530 1.00 93.62 209 ARG A O 1
ATOM 1661 N N . ARG A 1 210 ? -61.048 -0.978 67.768 1.00 92.75 210 ARG A N 1
ATOM 1662 C CA . ARG A 1 210 ? -61.564 -1.940 68.759 1.00 92.75 210 ARG A CA 1
ATOM 1663 C C . ARG A 1 210 ? -62.419 -1.255 69.827 1.00 92.75 210 ARG A C 1
ATOM 1665 O O . ARG A 1 210 ? -62.356 -0.046 69.996 1.00 92.75 210 ARG A O 1
ATOM 1672 N N . GLU A 1 211 ? -63.190 -2.057 70.559 1.00 93.62 211 GLU A N 1
ATOM 1673 C CA . GLU A 1 211 ? -63.979 -1.598 71.706 1.00 93.62 211 GLU A CA 1
ATOM 1674 C C . GLU A 1 211 ? -63.090 -1.016 72.821 1.00 93.62 211 GLU A C 1
ATOM 1676 O O . GLU A 1 211 ? -61.973 -1.492 73.054 1.00 93.62 211 GLU A O 1
ATOM 1681 N N . ASP A 1 212 ? -63.608 -0.014 73.539 1.00 92.88 212 ASP A N 1
ATOM 1682 C CA . ASP A 1 212 ? -62.842 0.859 74.442 1.00 92.88 212 ASP A CA 1
ATOM 1683 C C . ASP A 1 212 ? -62.002 0.104 75.482 1.00 92.88 212 ASP A C 1
ATOM 1685 O O . ASP A 1 212 ? -60.824 0.407 75.680 1.00 92.88 212 ASP A O 1
ATOM 1689 N N . ILE A 1 213 ? -62.575 -0.914 76.135 1.00 92.38 213 ILE A N 1
ATOM 1690 C CA . ILE A 1 213 ? -61.871 -1.687 77.171 1.00 92.38 213 ILE A CA 1
ATOM 1691 C C . ILE A 1 213 ? -60.700 -2.471 76.555 1.00 92.38 213 ILE A C 1
ATOM 1693 O O . ILE A 1 213 ? -59.596 -2.460 77.105 1.00 92.38 213 ILE A O 1
ATOM 1697 N N . THR A 1 214 ? -60.904 -3.113 75.400 1.00 91.81 214 THR A N 1
ATOM 1698 C CA . THR A 1 214 ? -59.866 -3.887 74.697 1.00 91.81 214 THR A CA 1
ATOM 1699 C C . THR A 1 214 ? -58.766 -2.982 74.141 1.00 91.81 214 THR A C 1
ATOM 1701 O O . THR A 1 214 ? -57.583 -3.317 74.233 1.00 91.81 214 THR A O 1
ATOM 1704 N N . PHE A 1 215 ? -59.130 -1.814 73.606 1.00 93.00 215 PHE A N 1
ATOM 1705 C CA . PHE A 1 215 ? -58.169 -0.805 73.167 1.00 93.00 215 PHE A CA 1
ATOM 1706 C C . PHE A 1 215 ? -57.288 -0.328 74.330 1.00 93.00 215 PHE A C 1
ATOM 1708 O O . PHE A 1 215 ? -56.060 -0.338 74.216 1.00 93.00 215 PHE A O 1
ATOM 1715 N N . LEU A 1 216 ? -57.888 0.030 75.473 1.00 92.94 216 LEU A N 1
ATOM 1716 C CA . LEU A 1 216 ? -57.154 0.515 76.646 1.00 92.94 216 LEU A CA 1
ATOM 1717 C C . LEU A 1 216 ? -56.222 -0.550 77.240 1.00 92.94 216 LEU A C 1
ATOM 1719 O O . LEU A 1 216 ? -55.109 -0.214 77.650 1.00 92.94 216 LEU A O 1
ATOM 1723 N N . GLN A 1 217 ? -56.620 -1.828 77.227 1.00 91.88 217 GLN A N 1
ATOM 1724 C CA . GLN A 1 217 ? -55.752 -2.942 77.637 1.00 91.88 217 GLN A CA 1
ATOM 1725 C C . GLN A 1 217 ? -54.490 -3.049 76.762 1.00 91.88 217 GLN A C 1
ATOM 1727 O O . GLN A 1 217 ? -53.399 -3.273 77.287 1.00 91.88 217 GLN A O 1
ATOM 1732 N N . ASN A 1 218 ? -54.610 -2.806 75.452 1.00 92.19 218 ASN A N 1
ATOM 1733 C CA . ASN A 1 218 ? -53.506 -2.906 74.487 1.00 92.19 218 ASN A CA 1
ATOM 1734 C C . ASN A 1 218 ? -52.804 -1.566 74.193 1.00 92.19 218 ASN A C 1
ATOM 1736 O O . ASN A 1 218 ? -51.860 -1.509 73.393 1.00 92.19 218 ASN A O 1
ATOM 1740 N N . TYR A 1 219 ? -53.241 -0.470 74.818 1.00 91.00 219 TYR A N 1
ATOM 1741 C CA . TYR A 1 219 ? -52.772 0.883 74.512 1.00 91.00 219 TYR A CA 1
ATOM 1742 C C . TYR A 1 219 ? -51.262 1.041 74.719 1.00 91.00 219 TYR A C 1
ATOM 1744 O O . TYR A 1 219 ? -50.576 1.648 73.896 1.00 91.00 219 TYR A O 1
ATOM 1752 N N . LYS A 1 220 ? -50.713 0.445 75.786 1.00 91.50 220 LYS A N 1
ATOM 1753 C CA . LYS A 1 220 ? -49.279 0.532 76.106 1.00 91.50 220 LYS A CA 1
ATOM 1754 C C . LYS A 1 220 ? -48.402 -0.060 75.000 1.00 91.50 220 LYS A C 1
ATOM 1756 O O . LYS A 1 220 ? -47.377 0.530 74.661 1.00 91.50 220 LYS A O 1
ATOM 1761 N N . ASP A 1 221 ? -48.808 -1.186 74.423 1.00 89.56 221 ASP A N 1
ATOM 1762 C CA . ASP A 1 221 ? -48.056 -1.846 73.353 1.00 89.56 221 ASP A CA 1
ATOM 1763 C C . ASP A 1 221 ? -48.278 -1.165 72.001 1.00 89.56 221 ASP A C 1
ATOM 1765 O O . ASP A 1 221 ? -47.338 -1.014 71.222 1.00 89.56 221 ASP A O 1
ATOM 1769 N N . THR A 1 222 ? -49.487 -0.659 71.753 1.00 89.31 222 THR A N 1
ATOM 1770 C CA . THR A 1 222 ? -49.799 0.148 70.562 1.00 89.31 222 THR A CA 1
ATOM 1771 C C . THR A 1 222 ? -48.991 1.445 70.538 1.00 89.31 222 THR A C 1
ATOM 1773 O O . THR A 1 222 ? -48.402 1.785 69.513 1.00 89.31 222 THR A O 1
ATOM 1776 N N . LYS A 1 223 ? -48.855 2.121 71.686 1.00 90.38 223 LYS A N 1
ATOM 1777 C CA . LYS A 1 223 ? -48.016 3.317 71.839 1.00 90.38 223 LYS A CA 1
ATOM 1778 C C . LYS A 1 223 ? -46.544 3.036 71.531 1.00 90.38 223 LYS A C 1
ATOM 1780 O O . LYS A 1 223 ? -45.907 3.854 70.878 1.00 90.38 223 LYS A O 1
ATOM 1785 N N . LYS A 1 224 ? -46.006 1.886 71.958 1.00 87.19 224 LYS A N 1
ATOM 1786 C CA . LYS A 1 224 ? -44.630 1.479 71.616 1.00 87.19 224 LYS A CA 1
ATOM 1787 C C . LYS A 1 224 ? -44.456 1.261 70.112 1.00 87.19 224 LYS A C 1
ATOM 1789 O O . LYS A 1 224 ? -43.453 1.694 69.560 1.00 87.19 224 LYS A O 1
ATOM 1794 N N . ARG A 1 225 ? -45.432 0.639 69.438 1.00 83.44 225 ARG A N 1
ATOM 1795 C CA . ARG A 1 225 ? -45.401 0.457 67.972 1.00 83.44 225 ARG A CA 1
ATOM 1796 C C . ARG A 1 225 ? -45.468 1.784 67.214 1.00 83.44 225 ARG A C 1
ATOM 1798 O O . ARG A 1 225 ? -44.805 1.932 66.198 1.00 83.44 225 ARG A O 1
ATOM 1805 N N . ALA A 1 226 ? -46.212 2.761 67.729 1.00 84.00 226 ALA A N 1
ATOM 1806 C CA . ALA A 1 226 ? -46.301 4.098 67.137 1.00 84.00 226 ALA A CA 1
ATOM 1807 C C . ALA A 1 226 ? -45.008 4.926 67.271 1.00 84.00 226 ALA A C 1
ATOM 1809 O O . ALA A 1 226 ? -44.852 5.929 66.586 1.00 84.00 226 ALA A O 1
ATOM 1810 N N . GLN A 1 227 ? -44.084 4.521 68.146 1.00 83.38 227 GLN A N 1
ATOM 1811 C CA . GLN A 1 227 ? -42.795 5.189 68.354 1.00 83.38 227 GLN A CA 1
ATOM 1812 C C . GLN A 1 227 ? -41.675 4.642 67.457 1.00 83.38 227 GLN A C 1
ATOM 1814 O O . GLN A 1 227 ? -40.515 4.995 67.661 1.00 83.38 227 GLN A O 1
ATOM 1819 N N . VAL A 1 228 ? -41.986 3.779 66.484 1.00 77.62 228 VAL A N 1
ATOM 1820 C CA . VAL A 1 228 ? -40.990 3.293 65.522 1.00 77.62 228 VAL A CA 1
ATOM 1821 C C . VAL A 1 228 ? -40.528 4.457 64.645 1.00 77.62 228 VAL A C 1
ATOM 1823 O O . VAL A 1 228 ? -41.287 4.982 63.834 1.00 77.62 228 VAL A O 1
ATOM 1826 N N . THR A 1 229 ? -39.268 4.852 64.804 1.00 68.44 229 THR A N 1
ATOM 1827 C CA . THR A 1 229 ? -38.609 5.839 63.949 1.00 68.44 229 THR A CA 1
ATOM 1828 C C . THR A 1 229 ? -37.941 5.121 62.785 1.00 68.44 229 THR A C 1
ATOM 1830 O O . THR A 1 229 ? -37.000 4.354 62.987 1.00 68.44 229 THR A O 1
ATOM 1833 N N . VAL A 1 230 ? -38.401 5.384 61.565 1.00 72.38 230 VAL A N 1
ATOM 1834 C CA . VAL A 1 230 ? -37.683 5.001 60.344 1.00 72.38 230 VAL A CA 1
ATOM 1835 C C . VAL A 1 230 ? -36.945 6.230 59.837 1.00 72.38 230 VAL A C 1
ATOM 1837 O O . VAL A 1 230 ? -37.533 7.304 59.718 1.00 72.38 230 VAL A O 1
ATOM 1840 N N . GLN A 1 231 ? -35.645 6.089 59.589 1.00 66.50 231 GLN A N 1
ATOM 1841 C CA . GLN A 1 231 ? -34.853 7.161 58.998 1.00 66.50 231 GLN A CA 1
ATOM 1842 C C . GLN A 1 231 ? -35.014 7.121 57.482 1.00 66.50 231 GLN A C 1
ATOM 1844 O O . GLN A 1 231 ? -34.761 6.092 56.864 1.00 66.50 231 GLN A O 1
ATOM 1849 N N . VAL A 1 232 ? -35.421 8.243 56.889 1.00 67.12 232 VAL A N 1
ATOM 1850 C CA . VAL A 1 232 ? -35.381 8.414 55.435 1.00 67.12 232 VAL A CA 1
ATOM 1851 C C . VAL A 1 232 ? -33.911 8.608 55.044 1.00 67.12 232 VAL A C 1
ATOM 1853 O O . VAL A 1 232 ? -33.280 9.525 55.572 1.00 67.12 232 VAL A O 1
ATOM 1856 N N . PRO A 1 233 ? -33.339 7.761 54.170 1.00 64.38 233 PRO A N 1
ATOM 1857 C CA . PRO A 1 233 ? -31.998 7.976 53.644 1.00 64.38 233 PRO A CA 1
ATOM 1858 C C . PRO A 1 233 ? -31.898 9.345 52.960 1.00 64.38 233 PRO A C 1
ATOM 1860 O O . PRO A 1 233 ? -32.752 9.693 52.148 1.00 64.38 233 PRO A O 1
ATOM 1863 N N . GLU A 1 234 ? -30.855 10.105 53.290 1.00 59.47 234 GLU A N 1
ATOM 1864 C CA . GLU A 1 234 ? -30.556 11.406 52.680 1.00 59.47 234 GLU A CA 1
ATOM 1865 C C . GLU A 1 234 ? -30.258 11.241 51.173 1.00 59.47 234 GLU A C 1
ATOM 1867 O O . GLU A 1 234 ? -29.634 10.251 50.768 1.00 59.47 234 GLU A O 1
ATOM 1872 N N . GLU A 1 235 ? -30.707 12.190 50.338 1.00 56.25 235 GLU A N 1
ATOM 1873 C CA . GLU A 1 235 ? -30.386 12.205 48.903 1.00 56.25 235 GLU A CA 1
ATOM 1874 C C . GLU A 1 235 ? -28.863 12.253 48.724 1.00 56.25 235 GLU A C 1
ATOM 1876 O O . GLU A 1 235 ? -28.185 13.179 49.172 1.00 56.25 235 GLU A O 1
ATOM 1881 N N . ALA A 1 236 ? -28.303 11.216 48.101 1.00 55.34 236 ALA A N 1
ATOM 1882 C CA . ALA A 1 236 ? -26.864 11.115 47.920 1.00 55.34 236 ALA A CA 1
ATOM 1883 C C . ALA A 1 236 ? -26.377 12.126 46.862 1.00 55.34 236 ALA A C 1
ATOM 1885 O O . ALA A 1 236 ? -27.034 12.285 45.830 1.00 55.34 236 ALA A O 1
ATOM 1886 N N . PRO A 1 237 ? -25.205 12.766 47.049 1.00 50.56 237 PRO A N 1
ATOM 1887 C CA . PRO A 1 237 ? -24.642 13.657 46.042 1.00 50.56 237 PRO A CA 1
ATOM 1888 C C . PRO A 1 237 ? -24.345 12.898 44.740 1.00 50.56 237 PRO A C 1
ATOM 1890 O O . PRO A 1 237 ? -23.545 11.964 44.741 1.00 50.56 237 PRO A O 1
ATOM 1893 N N . SER A 1 238 ? -24.984 13.336 43.648 1.00 61.00 238 SER A N 1
ATOM 1894 C CA . SER A 1 238 ? -24.727 12.995 42.239 1.00 61.00 238 SER 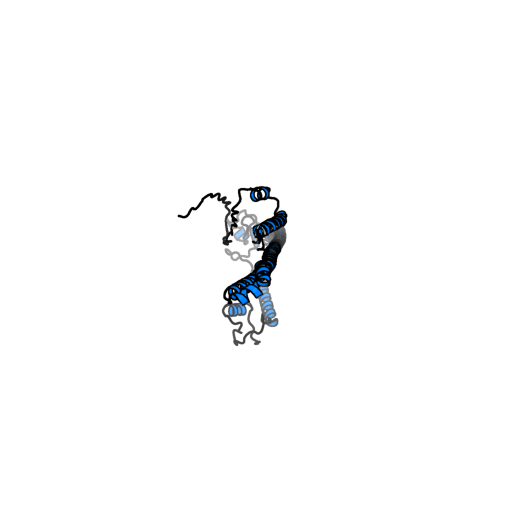A CA 1
ATOM 1895 C C . SER A 1 238 ? -24.322 11.534 41.983 1.00 61.00 238 SER A C 1
ATOM 1897 O O . SER A 1 238 ? -23.170 11.227 41.663 1.00 61.00 238 SER A O 1
ATOM 1899 N N . GLU A 1 239 ? -25.304 10.634 42.038 1.00 64.75 239 GLU A N 1
ATOM 1900 C CA . GLU A 1 239 ? -25.180 9.242 41.576 1.00 64.75 239 GLU A CA 1
ATOM 1901 C C . GLU A 1 239 ? -25.125 9.115 40.040 1.00 64.75 239 GLU A C 1
ATOM 1903 O O . GLU A 1 239 ? -25.011 8.010 39.512 1.00 64.75 239 GLU A O 1
ATOM 1908 N N . ASP A 1 240 ? -25.154 10.234 39.317 1.00 77.44 240 ASP A N 1
ATOM 1909 C CA . ASP A 1 240 ? -25.181 10.270 37.859 1.00 77.44 240 ASP A CA 1
ATOM 1910 C C . ASP A 1 240 ? -23.845 9.879 37.226 1.00 77.44 240 ASP A C 1
ATOM 1912 O O . ASP A 1 240 ? -22.771 9.981 37.824 1.00 77.44 240 ASP A O 1
ATOM 1916 N N . MET A 1 241 ? -23.908 9.397 35.987 1.00 84.31 241 MET A N 1
ATOM 1917 C CA . MET A 1 241 ? -22.742 9.020 35.187 1.00 84.31 241 MET A CA 1
ATOM 1918 C C . MET A 1 241 ? -21.817 10.223 34.948 1.00 84.31 241 MET A C 1
ATOM 1920 O O . MET A 1 241 ? -22.249 11.240 34.410 1.00 84.31 241 MET A O 1
ATOM 1924 N N . ASP A 1 242 ? -20.522 10.088 35.250 1.00 82.06 242 ASP A N 1
ATOM 1925 C CA . ASP A 1 242 ? -19.526 11.133 34.960 1.00 82.06 242 ASP A CA 1
ATOM 1926 C C . ASP A 1 242 ? -18.977 10.966 33.534 1.00 82.06 242 ASP A C 1
ATOM 1928 O O . ASP A 1 242 ? -17.852 10.516 33.302 1.00 82.06 242 ASP A O 1
ATOM 1932 N N . VAL A 1 243 ? -19.831 11.261 32.550 1.00 84.06 243 VAL A N 1
ATOM 1933 C CA . VAL A 1 243 ? -19.523 11.067 31.123 1.00 84.06 243 VAL A CA 1
ATOM 1934 C C . VAL A 1 243 ? -18.333 11.928 30.689 1.00 84.06 243 VAL A C 1
ATOM 1936 O O . VAL A 1 243 ? -17.464 11.445 29.961 1.00 84.06 243 VAL A O 1
ATOM 1939 N N . SER A 1 244 ? -18.253 13.173 31.165 1.00 82.94 244 SER A N 1
ATOM 1940 C CA . SER A 1 244 ? -17.199 14.124 30.794 1.00 82.94 244 SER A CA 1
ATOM 1941 C C . SER A 1 244 ? -15.812 13.612 31.168 1.00 82.94 244 SER A C 1
ATOM 1943 O O . SER A 1 244 ? -14.920 13.588 30.324 1.00 82.94 244 SER A O 1
ATOM 1945 N N . LYS A 1 245 ? -15.641 13.076 32.382 1.00 83.25 245 LYS A N 1
ATOM 1946 C CA . LYS A 1 245 ? -14.364 12.499 32.818 1.00 83.25 245 LYS A CA 1
ATOM 1947 C C . LYS A 1 245 ? -13.904 11.325 31.953 1.00 83.25 245 LYS A C 1
ATOM 1949 O O . LYS A 1 245 ? -12.701 11.170 31.721 1.00 83.25 245 LYS A O 1
ATOM 1954 N N . HIS A 1 246 ? -14.830 10.488 31.476 1.00 83.19 246 HIS A N 1
ATOM 1955 C CA . HIS A 1 246 ? -14.497 9.393 30.553 1.00 83.19 246 HIS A CA 1
ATOM 1956 C C . HIS A 1 246 ? -14.049 9.910 29.190 1.00 83.19 246 HIS A C 1
ATOM 1958 O O . HIS A 1 246 ? -13.108 9.360 28.616 1.00 83.19 246 HIS A O 1
ATOM 1964 N N . LEU A 1 247 ? -14.703 10.955 28.679 1.00 81.12 247 LEU A N 1
ATOM 1965 C CA . LEU A 1 247 ? -14.379 11.553 27.385 1.00 81.12 247 LEU A CA 1
ATOM 1966 C C . LEU A 1 247 ? -13.053 12.322 27.423 1.00 81.12 247 LEU A C 1
ATOM 1968 O O . LEU A 1 247 ? -12.213 12.105 26.549 1.00 81.12 247 LEU A O 1
ATOM 1972 N N . ASP A 1 248 ? -12.818 13.137 28.452 1.00 80.00 248 ASP A N 1
ATOM 1973 C CA . ASP A 1 248 ? -11.600 13.946 28.594 1.00 80.00 248 ASP A CA 1
ATOM 1974 C C . ASP A 1 248 ? -10.349 13.065 28.668 1.00 80.00 248 ASP A C 1
ATOM 1976 O O . ASP A 1 248 ? -9.404 13.231 27.896 1.00 80.00 248 ASP A O 1
ATOM 1980 N N . LYS A 1 249 ? -10.386 12.019 29.502 1.00 82.56 249 LYS A N 1
ATOM 1981 C CA . LYS A 1 249 ? -9.275 11.065 29.633 1.00 82.56 249 LYS A CA 1
ATOM 1982 C C . LYS A 1 249 ? -8.923 10.375 28.310 1.00 82.56 249 LYS A C 1
ATOM 1984 O O . LYS A 1 249 ? -7.763 10.028 28.085 1.00 82.56 249 LYS A O 1
ATOM 1989 N N . ARG A 1 250 ? -9.915 10.113 27.454 1.00 85.06 250 ARG A N 1
ATOM 1990 C CA . ARG A 1 250 ? -9.686 9.486 26.143 1.00 85.06 250 ARG A CA 1
ATOM 1991 C C . ARG A 1 250 ? -9.185 10.483 25.121 1.00 85.06 250 ARG A C 1
ATOM 1993 O O . ARG A 1 250 ? -8.282 10.137 24.365 1.00 85.06 250 ARG A O 1
ATOM 2000 N N . LYS A 1 251 ? -9.728 11.702 25.122 1.00 82.81 251 LYS A N 1
ATOM 2001 C CA . LYS A 1 251 ? -9.247 12.797 24.278 1.00 82.81 251 LYS A CA 1
ATOM 2002 C C . LYS A 1 251 ? -7.739 12.970 24.446 1.00 82.81 251 LYS A C 1
ATOM 2004 O O . LYS A 1 251 ? -7.034 12.987 23.441 1.00 82.81 251 LYS A O 1
ATOM 2009 N N . ASP A 1 252 ? -7.247 12.985 25.683 1.00 82.62 252 ASP A N 1
ATOM 2010 C CA . ASP A 1 252 ? -5.816 13.125 25.973 1.00 82.62 252 ASP A CA 1
ATOM 2011 C C . ASP A 1 252 ? -4.982 11.976 25.386 1.00 82.62 252 ASP A C 1
ATOM 2013 O O . ASP A 1 252 ? -3.977 12.212 24.718 1.00 82.62 252 ASP A O 1
ATOM 2017 N N . ARG A 1 253 ? -5.429 10.725 25.556 1.00 85.81 253 ARG A N 1
ATOM 2018 C CA . ARG A 1 253 ? -4.725 9.536 25.035 1.00 85.81 253 ARG A CA 1
ATOM 2019 C C . ARG A 1 253 ? -4.715 9.464 23.517 1.00 85.81 253 ARG A C 1
ATOM 2021 O O . ARG A 1 253 ? -3.696 9.122 22.919 1.00 85.81 253 ARG A O 1
ATOM 2028 N N . VAL A 1 254 ? -5.857 9.744 22.892 1.00 88.75 254 VAL A N 1
ATOM 2029 C CA . VAL A 1 254 ? -5.977 9.764 21.432 1.00 88.75 254 VAL A CA 1
ATOM 2030 C C . VAL A 1 254 ? -5.091 10.862 20.866 1.00 88.75 254 VAL A C 1
ATOM 2032 O O . VAL A 1 254 ? -4.361 10.610 19.909 1.00 88.75 254 VAL A O 1
ATOM 2035 N N . MET A 1 255 ? -5.094 12.040 21.493 1.00 82.31 255 MET A N 1
ATOM 2036 C CA . MET A 1 255 ? -4.228 13.144 21.103 1.00 82.31 255 MET A CA 1
ATOM 2037 C C . MET A 1 255 ? -2.756 12.744 21.212 1.00 82.31 255 MET A C 1
ATOM 2039 O O . MET A 1 255 ? -2.044 12.800 20.215 1.00 82.31 255 MET A O 1
ATOM 2043 N N . GLU A 1 256 ? -2.309 12.242 22.366 1.00 85.38 256 GLU A N 1
ATOM 2044 C CA . GLU A 1 256 ? -0.929 11.783 22.567 1.00 85.38 256 GLU A CA 1
ATOM 2045 C C . GLU A 1 256 ? -0.507 10.755 21.507 1.00 85.38 256 GLU A C 1
ATOM 2047 O O . GLU A 1 256 ? 0.582 10.855 20.931 1.00 85.38 256 GLU A O 1
ATOM 2052 N N . LYS A 1 257 ? -1.391 9.803 21.182 1.00 84.81 257 LYS A N 1
ATOM 2053 C CA . LYS A 1 257 ? -1.107 8.801 20.155 1.00 84.81 257 LYS A CA 1
ATOM 2054 C C . LYS A 1 257 ? -1.008 9.400 18.759 1.00 84.81 257 LYS A C 1
ATOM 2056 O O . LYS A 1 257 ? -0.105 9.020 18.014 1.00 84.81 257 LYS A O 1
ATOM 2061 N N . MET A 1 258 ? -1.894 10.330 18.404 1.00 83.12 258 MET A N 1
ATOM 2062 C CA . MET A 1 258 ? -1.808 11.045 17.132 1.00 83.12 258 MET A CA 1
ATOM 2063 C C . MET A 1 258 ? -0.469 11.781 17.019 1.00 83.12 258 MET A C 1
ATOM 2065 O O . MET A 1 258 ? 0.215 11.637 16.008 1.00 83.12 258 MET A O 1
ATOM 2069 N N . LEU A 1 259 ? -0.025 12.472 18.074 1.00 79.00 259 LEU A N 1
ATOM 2070 C CA . LEU A 1 259 ? 1.251 13.196 18.059 1.00 79.00 259 LEU A CA 1
ATOM 2071 C C . LEU A 1 259 ? 2.463 12.280 17.850 1.00 79.00 259 LEU A C 1
ATOM 2073 O O . LEU A 1 259 ? 3.384 12.648 17.123 1.00 79.00 259 LEU A O 1
ATOM 2077 N N . GLN A 1 260 ? 2.454 11.077 18.431 1.00 77.88 260 GLN A N 1
ATOM 2078 C CA . GLN A 1 260 ? 3.511 10.082 18.209 1.00 77.88 260 GLN A CA 1
ATOM 2079 C C . GLN A 1 260 ? 3.578 9.608 16.751 1.00 77.88 260 GLN A C 1
ATOM 2081 O O . GLN A 1 260 ? 4.669 9.38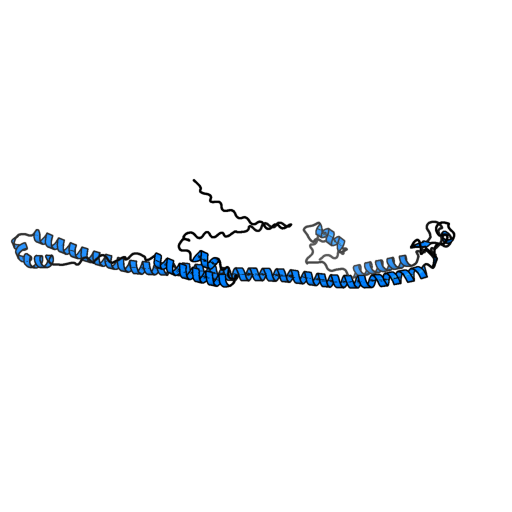4 16.233 1.00 77.88 260 GLN A O 1
ATOM 2086 N N . VAL A 1 261 ? 2.431 9.468 16.076 1.00 72.88 261 VAL A N 1
ATOM 2087 C CA . VAL A 1 261 ? 2.386 9.090 14.652 1.00 72.88 261 VAL A CA 1
ATOM 2088 C C . VAL A 1 261 ? 2.915 10.231 13.776 1.00 72.88 261 VAL A C 1
ATOM 2090 O O . VAL A 1 261 ? 3.691 9.991 12.853 1.00 72.88 261 VAL A O 1
ATOM 2093 N N . PHE A 1 262 ? 2.571 11.484 14.094 1.00 64.12 262 PHE A N 1
ATOM 2094 C CA . PHE A 1 262 ? 2.986 12.651 13.308 1.00 64.12 262 PHE A CA 1
ATOM 2095 C C . PHE A 1 262 ? 4.463 13.041 13.467 1.00 64.12 262 PHE A C 1
ATOM 2097 O O . PHE A 1 262 ? 5.010 13.659 12.558 1.00 64.12 262 PHE A O 1
ATOM 2104 N N . GLN A 1 263 ? 5.155 12.633 14.538 1.00 58.78 263 GLN A N 1
ATOM 2105 C CA . GLN A 1 263 ? 6.610 12.845 14.668 1.00 58.78 263 GLN A CA 1
ATOM 2106 C C . GLN A 1 263 ? 7.428 12.181 13.540 1.00 58.78 263 GLN A C 1
ATOM 2108 O O . GLN A 1 263 ? 8.537 12.624 13.252 1.00 58.78 263 GLN A O 1
ATOM 2113 N N . TYR A 1 264 ? 6.874 11.177 12.849 1.00 50.56 264 TYR A N 1
ATOM 2114 C CA . TYR A 1 264 ? 7.502 10.545 11.683 1.00 50.56 264 TYR A CA 1
ATOM 2115 C C . TYR A 1 264 ? 7.331 11.328 10.369 1.00 50.56 264 TYR A C 1
ATOM 2117 O O . TYR A 1 264 ? 8.052 11.062 9.410 1.00 50.56 264 TYR A O 1
ATOM 2125 N N . LEU A 1 265 ? 6.417 12.304 10.307 1.00 49.56 265 LEU A N 1
ATOM 2126 C CA . LEU A 1 265 ? 6.086 13.060 9.088 1.00 49.56 265 LEU A CA 1
ATOM 2127 C C . LEU A 1 265 ? 6.863 14.389 8.958 1.00 49.56 265 LEU A C 1
ATOM 2129 O O . LEU A 1 265 ? 6.568 15.199 8.081 1.00 49.56 265 LEU A O 1
ATOM 2133 N N . GLY A 1 266 ? 7.891 14.593 9.793 1.00 45.03 266 GLY A N 1
ATOM 2134 C CA . GLY A 1 266 ? 8.566 15.883 9.968 1.00 45.03 266 GLY A CA 1
ATOM 2135 C C . GLY A 1 266 ? 7.730 16.812 10.850 1.00 45.03 266 GLY A C 1
ATOM 2136 O O . GLY A 1 266 ? 6.527 16.624 10.972 1.00 45.03 266 GLY A O 1
ATOM 2137 N N . GLU A 1 267 ? 8.341 17.787 11.527 1.00 41.78 267 GLU A N 1
ATOM 2138 C CA . GLU A 1 267 ? 7.592 18.751 12.342 1.00 41.78 267 GLU A CA 1
ATOM 2139 C C . GLU A 1 267 ? 7.031 19.895 11.474 1.00 41.78 267 GLU A C 1
ATOM 2141 O O . GLU A 1 267 ? 7.786 20.803 11.121 1.00 41.78 267 GLU A O 1
ATOM 2146 N N . PRO A 1 268 ? 5.713 19.977 11.202 1.00 50.22 268 PRO A N 1
ATOM 2147 C CA . PRO A 1 268 ? 5.107 21.268 10.951 1.00 50.22 268 PRO A CA 1
ATOM 2148 C C . PRO A 1 268 ? 4.906 21.942 12.303 1.00 50.22 268 PRO A C 1
ATOM 2150 O O . PRO A 1 268 ? 3.927 21.699 12.996 1.00 50.22 268 PRO A O 1
ATOM 2153 N N . SER A 1 269 ? 5.801 22.844 12.683 1.00 47.88 269 SER A N 1
ATOM 2154 C CA . SER A 1 269 ? 5.654 23.744 13.841 1.00 47.88 269 SER A CA 1
ATOM 2155 C C . SER A 1 269 ? 4.276 24.441 13.941 1.00 47.88 269 SER A C 1
ATOM 2157 O O . SER A 1 269 ? 3.911 24.933 15.004 1.00 47.88 269 SER A O 1
ATOM 2159 N N . HIS A 1 270 ? 3.472 24.411 12.874 1.00 45.53 270 HIS A N 1
ATOM 2160 C CA . HIS A 1 270 ? 2.079 24.842 12.811 1.00 45.53 270 HIS A CA 1
ATOM 2161 C C . HIS A 1 270 ? 1.067 23.944 13.569 1.00 45.53 270 HIS A C 1
ATOM 2163 O O . HIS A 1 270 ? 0.128 24.476 14.157 1.00 45.53 270 HIS A O 1
ATOM 2169 N N . TRP A 1 271 ? 1.233 22.609 13.631 1.00 44.41 271 TRP A N 1
ATOM 2170 C CA . TRP A 1 271 ? 0.209 21.710 14.219 1.00 44.41 271 TRP A CA 1
ATOM 2171 C C . TRP A 1 271 ? 0.060 21.872 15.739 1.00 44.41 271 TRP A C 1
ATOM 2173 O O . TRP A 1 271 ? -1.050 21.822 16.271 1.00 44.41 271 TRP A O 1
ATOM 2183 N N . LYS A 1 272 ? 1.177 22.126 16.436 1.00 43.62 272 LYS A N 1
ATOM 2184 C CA . LYS A 1 272 ? 1.228 22.342 17.895 1.00 43.62 272 LYS A CA 1
ATOM 2185 C C . LYS A 1 272 ? 0.409 23.558 18.331 1.00 43.62 272 LYS A C 1
ATOM 2187 O O . LYS A 1 272 ? -0.163 23.551 19.420 1.00 43.62 272 LYS A O 1
ATOM 2192 N N . THR A 1 273 ? 0.357 24.589 17.491 1.00 43.97 273 THR A N 1
ATOM 2193 C CA . THR A 1 273 ? -0.297 25.868 17.798 1.00 43.97 273 THR A CA 1
ATOM 2194 C C . THR A 1 273 ? -1.804 25.800 17.550 1.00 43.97 273 THR A C 1
ATOM 2196 O O . THR A 1 273 ? -2.580 26.326 18.342 1.00 43.97 273 THR A O 1
ATOM 2199 N N . THR A 1 274 ? -2.246 25.099 16.500 1.00 47.34 274 THR A N 1
ATOM 2200 C CA . THR A 1 274 ? -3.674 24.989 16.149 1.00 47.34 274 THR A CA 1
ATOM 2201 C C . THR A 1 274 ? -4.462 24.075 17.100 1.00 47.34 274 THR A C 1
ATOM 2203 O O . THR A 1 274 ? -5.640 24.329 17.353 1.00 47.34 274 THR A O 1
ATOM 2206 N N . MET A 1 275 ? -3.828 23.036 17.661 1.00 41.22 275 MET A N 1
ATOM 2207 C CA . MET A 1 275 ? -4.477 22.070 18.568 1.00 41.22 275 MET A CA 1
ATOM 2208 C C . MET A 1 275 ? -4.648 22.571 20.012 1.00 41.22 275 MET A C 1
ATOM 2210 O O . MET A 1 275 ? -5.542 22.103 20.711 1.00 41.22 275 MET A O 1
ATOM 2214 N N . ASN A 1 276 ? -3.829 23.529 20.455 1.00 43.72 276 ASN A N 1
ATOM 2215 C CA . ASN A 1 276 ? -3.848 24.059 21.825 1.00 43.72 276 ASN A CA 1
ATOM 2216 C C . ASN A 1 276 ? -4.635 25.376 21.974 1.00 43.72 276 ASN A C 1
ATOM 2218 O O . ASN A 1 276 ? -4.585 25.999 23.033 1.00 43.72 276 ASN A O 1
ATOM 2222 N N . SER A 1 277 ? -5.350 25.822 20.934 1.00 41.03 277 SER A N 1
ATOM 2223 C CA . SER A 1 277 ? -6.164 27.038 21.020 1.00 41.03 277 SER A CA 1
ATOM 2224 C C . SER A 1 277 ? -7.471 26.776 21.791 1.00 41.03 277 SER A C 1
ATOM 2226 O O . SER A 1 277 ? -8.228 25.884 21.393 1.00 41.03 277 SER A O 1
ATOM 2228 N N . PRO A 1 278 ? -7.786 27.554 22.847 1.00 47.22 278 PRO A N 1
ATOM 2229 C CA . PRO A 1 278 ? -9.040 27.440 23.604 1.00 47.22 278 PRO A CA 1
ATOM 2230 C C . PRO A 1 278 ? -10.305 27.639 22.754 1.00 47.22 278 PRO A C 1
ATOM 2232 O O . PRO A 1 278 ? -11.385 27.182 23.134 1.00 47.22 278 PRO A O 1
ATOM 2235 N N . ASP A 1 279 ? -10.168 28.295 21.599 1.00 47.44 279 ASP A N 1
ATOM 2236 C CA . ASP A 1 279 ? -11.275 28.670 20.715 1.00 47.44 279 ASP A CA 1
ATOM 2237 C C . ASP A 1 279 ? -11.634 27.588 19.683 1.00 47.44 279 ASP A C 1
ATOM 2239 O O . ASP A 1 279 ? -12.657 27.682 19.003 1.00 47.44 279 ASP A O 1
ATOM 2243 N N . ASN A 1 280 ? -10.833 26.524 19.563 1.00 46.84 280 ASN A N 1
ATOM 2244 C CA . ASN A 1 280 ? -10.976 25.541 18.489 1.00 46.84 280 ASN A CA 1
ATOM 2245 C C . ASN A 1 280 ? -11.967 24.418 18.855 1.00 46.84 280 ASN A C 1
ATOM 2247 O O . ASN A 1 280 ? -11.614 23.246 18.968 1.00 46.84 280 ASN A O 1
ATOM 2251 N N . LYS A 1 281 ? -13.236 24.785 19.081 1.00 41.22 281 LYS A N 1
ATOM 2252 C CA . LYS A 1 281 ? -14.324 23.837 19.400 1.00 41.22 281 LYS A CA 1
ATOM 2253 C C . LYS A 1 281 ? -14.820 23.021 18.199 1.00 41.22 281 LYS A C 1
ATOM 2255 O O . LYS A 1 281 ? -15.491 22.022 18.417 1.00 41.22 281 LYS A O 1
ATOM 2260 N N . ASN A 1 282 ? -14.455 23.390 16.968 1.00 38.00 282 ASN A N 1
ATOM 2261 C CA . ASN A 1 282 ? -14.835 22.680 15.744 1.00 38.00 282 ASN A CA 1
ATOM 2262 C C . ASN A 1 282 ? -13.610 22.483 14.842 1.00 38.00 282 ASN A C 1
ATOM 2264 O O . ASN A 1 282 ? -13.227 23.379 14.094 1.00 38.00 282 ASN A O 1
ATOM 2268 N N . MET A 1 283 ? -13.000 21.301 14.901 1.00 39.50 283 MET A N 1
ATOM 2269 C CA . MET A 1 283 ? -11.910 20.930 14.001 1.00 39.50 283 MET A CA 1
ATOM 2270 C C . MET A 1 283 ? -12.501 20.418 12.682 1.00 39.50 283 MET A C 1
ATOM 2272 O O . MET A 1 283 ? -13.040 19.314 12.629 1.00 39.50 283 MET A O 1
ATOM 2276 N N . TYR A 1 284 ? -12.420 21.215 11.616 1.00 34.25 284 TYR A N 1
ATOM 2277 C CA . TYR A 1 284 ? -12.688 20.724 10.266 1.00 34.25 284 TYR A CA 1
ATOM 2278 C C . TYR A 1 284 ? -11.500 19.872 9.815 1.00 34.25 284 TYR A C 1
ATOM 2280 O O . TYR A 1 284 ? -10.399 20.380 9.607 1.00 34.25 284 TYR A O 1
ATOM 2288 N N . PHE A 1 285 ? -11.719 18.567 9.662 1.00 33.25 285 PHE A N 1
ATOM 2289 C CA . PHE A 1 285 ? -10.814 17.717 8.901 1.00 33.25 285 PHE A CA 1
ATOM 2290 C C . PHE A 1 285 ? -11.066 17.983 7.416 1.00 33.25 285 PHE A C 1
ATOM 2292 O O . PHE A 1 285 ? -12.000 17.431 6.838 1.00 33.25 285 PHE A O 1
ATOM 2299 N N . ILE A 1 286 ? -10.249 18.828 6.789 1.00 31.81 286 ILE A N 1
ATOM 2300 C CA . ILE A 1 286 ? -10.170 18.849 5.328 1.00 31.81 286 ILE A CA 1
ATOM 2301 C C . ILE A 1 286 ? -9.308 17.648 4.934 1.00 31.81 286 ILE A C 1
ATOM 2303 O O . ILE A 1 286 ? -8.084 17.729 4.870 1.00 31.81 286 ILE A O 1
ATOM 2307 N N . VAL A 1 287 ? -9.946 16.494 4.739 1.00 30.28 287 VAL A N 1
ATOM 2308 C CA . VAL A 1 287 ? -9.350 15.422 3.941 1.00 30.28 287 VAL A CA 1
ATOM 2309 C C . VAL A 1 287 ? -9.681 15.777 2.501 1.00 30.28 287 VAL A C 1
ATOM 2311 O O . VAL A 1 287 ? -10.754 15.439 2.010 1.00 30.28 287 VAL A O 1
ATOM 2314 N N . GLU A 1 288 ? -8.791 16.507 1.832 1.00 30.59 288 GLU A N 1
ATOM 2315 C CA . GLU A 1 288 ? -8.817 16.576 0.373 1.00 30.59 288 GLU A CA 1
ATOM 2316 C C . GLU A 1 288 ? -8.517 15.170 -0.153 1.00 30.59 288 GLU A C 1
ATOM 2318 O O . GLU A 1 288 ? -7.370 14.761 -0.345 1.00 30.59 288 GLU A O 1
ATOM 2323 N N . SER A 1 289 ? -9.571 14.380 -0.343 1.00 33.03 289 SER A N 1
ATOM 2324 C CA . SER A 1 289 ? -9.529 13.215 -1.209 1.00 33.03 289 SER A CA 1
ATOM 2325 C C . SER A 1 289 ? -9.305 13.733 -2.623 1.00 33.03 289 SER A C 1
ATOM 2327 O O . SER A 1 289 ? -10.257 14.073 -3.322 1.00 33.03 289 SER A O 1
ATOM 2329 N N . SER A 1 290 ? -8.042 13.841 -3.035 1.00 34.31 290 SER A N 1
ATOM 2330 C CA . SER A 1 290 ? -7.729 13.983 -4.451 1.00 34.31 290 SER A CA 1
ATOM 2331 C C . SER A 1 290 ? -8.203 12.710 -5.147 1.00 34.31 290 SER A C 1
ATOM 2333 O O . SER A 1 290 ? -7.612 11.635 -5.031 1.00 34.31 290 SER A O 1
ATOM 2335 N N . GLU A 1 291 ? -9.341 12.815 -5.828 1.00 35.28 291 GLU A N 1
ATOM 2336 C CA . GLU A 1 291 ? -9.747 11.845 -6.828 1.00 35.28 291 GLU A CA 1
ATOM 2337 C C . GLU A 1 291 ? -8.627 11.780 -7.868 1.00 35.28 291 GLU A C 1
ATOM 2339 O O . GLU A 1 291 ? -8.349 12.733 -8.594 1.00 35.28 291 GLU A O 1
ATOM 2344 N N . TYR A 1 292 ? -7.923 10.651 -7.888 1.00 32.69 292 TYR A N 1
ATOM 2345 C CA . TYR A 1 292 ? -6.851 10.381 -8.831 1.00 32.69 292 TYR A CA 1
ATOM 2346 C C . TYR A 1 292 ? -7.464 10.100 -10.208 1.00 32.69 292 TYR A C 1
ATOM 2348 O O . TYR A 1 292 ? -7.579 8.950 -10.639 1.00 32.69 292 TYR A O 1
ATOM 2356 N N . THR A 1 293 ? -7.891 11.143 -10.919 1.00 34.19 293 THR A N 1
ATOM 2357 C CA . THR A 1 293 ? -8.146 11.031 -12.353 1.00 34.19 293 THR A CA 1
ATOM 2358 C C . THR A 1 293 ? -6.801 10.942 -13.057 1.00 34.19 293 THR A C 1
ATOM 2360 O O . THR A 1 293 ? -6.049 11.913 -13.146 1.00 34.19 293 THR A O 1
ATOM 2363 N N . ARG A 1 294 ? -6.493 9.736 -13.545 1.00 39.50 294 ARG A N 1
ATOM 2364 C CA . ARG A 1 294 ? -5.490 9.509 -14.584 1.00 39.50 294 ARG A CA 1
ATOM 2365 C C . ARG A 1 294 ? -5.822 10.413 -15.765 1.00 39.50 294 ARG A C 1
ATOM 2367 O O . ARG A 1 294 ? -6.723 10.081 -16.523 1.00 39.50 294 ARG A O 1
ATOM 2374 N N . ASP A 1 295 ? -5.041 11.461 -15.969 1.00 31.25 295 ASP A N 1
ATOM 2375 C CA . ASP A 1 295 ? -4.764 11.899 -17.326 1.00 31.25 295 ASP A CA 1
ATOM 2376 C C . ASP A 1 295 ? -3.369 12.494 -17.458 1.00 31.25 295 ASP A C 1
ATOM 2378 O O . ASP A 1 295 ? -2.835 13.167 -16.577 1.00 31.25 295 ASP A O 1
ATOM 2382 N N . HIS A 1 296 ? -2.734 12.110 -18.557 1.00 38.62 296 HIS A N 1
ATOM 2383 C CA . HIS A 1 296 ? -1.386 12.506 -18.910 1.00 38.62 296 HIS A CA 1
ATOM 2384 C C . HIS A 1 296 ? -1.362 13.967 -19.377 1.00 38.62 296 HIS A C 1
ATOM 2386 O O . HIS A 1 296 ? -2.279 14.424 -20.048 1.00 38.62 296 HIS A O 1
ATOM 2392 N N . ASN A 1 297 ? -0.204 14.592 -19.155 1.00 31.88 297 ASN A N 1
ATOM 2393 C CA . ASN A 1 297 ? 0.330 15.800 -19.792 1.00 31.88 297 ASN A CA 1
ATOM 2394 C C . ASN A 1 297 ? 0.068 17.177 -19.153 1.00 31.88 297 ASN A C 1
ATOM 2396 O O . ASN A 1 297 ? -1.028 17.716 -19.143 1.00 31.88 297 ASN A O 1
ATOM 2400 N N . VAL A 1 298 ? 1.220 17.793 -18.850 1.00 32.78 298 VAL A N 1
ATOM 2401 C CA . VAL A 1 298 ? 1.527 19.228 -18.753 1.00 32.78 298 VAL A CA 1
ATOM 2402 C C . VAL A 1 298 ? 1.150 19.893 -17.428 1.00 32.78 298 VAL A C 1
ATOM 2404 O O . VAL A 1 298 ? -0.005 20.022 -17.049 1.00 32.78 298 VAL A O 1
ATOM 2407 N N . GLY A 1 299 ? 2.191 20.334 -16.717 1.00 37.22 299 GLY A N 1
ATOM 2408 C CA . GLY A 1 299 ? 2.084 20.922 -15.392 1.00 37.22 299 GLY A CA 1
ATOM 2409 C C . GLY A 1 299 ? 1.330 22.247 -15.345 1.00 37.22 299 GLY A C 1
ATOM 2410 O O . GLY A 1 299 ? 1.416 23.059 -16.262 1.00 37.22 299 GLY A O 1
ATOM 2411 N N . ARG A 1 300 ? 0.691 22.476 -14.196 1.00 26.81 300 ARG A N 1
ATOM 2412 C CA . ARG A 1 300 ? 0.481 23.777 -13.552 1.00 26.81 300 ARG A CA 1
ATOM 2413 C C . ARG A 1 300 ? 0.322 23.540 -12.052 1.00 26.81 300 ARG A C 1
ATOM 2415 O O . ARG A 1 300 ? -0.450 22.688 -11.632 1.00 26.81 300 ARG A O 1
ATOM 2422 N N . ILE A 1 301 ? 1.072 24.305 -11.268 1.00 29.55 301 ILE A N 1
ATOM 2423 C CA . ILE A 1 301 ? 0.802 24.528 -9.850 1.00 29.55 301 ILE A CA 1
ATOM 2424 C C . ILE A 1 301 ? -0.415 25.458 -9.810 1.00 29.55 301 ILE A C 1
ATOM 2426 O O . ILE A 1 301 ? -0.333 26.575 -10.319 1.00 29.55 301 ILE A O 1
ATOM 2430 N N . CYS A 1 302 ? -1.530 24.998 -9.249 1.00 25.06 302 CYS A N 1
ATOM 2431 C CA . CYS A 1 302 ? -2.646 25.859 -8.870 1.00 25.06 302 CYS A CA 1
ATOM 2432 C C . CYS A 1 302 ? -2.700 25.894 -7.344 1.00 25.06 302 CYS A C 1
ATOM 2434 O O . CYS A 1 302 ? -3.059 24.905 -6.714 1.00 25.06 302 CYS A O 1
ATOM 2436 N N . CYS A 1 303 ? -2.322 27.032 -6.764 1.00 29.03 303 CYS A N 1
ATOM 2437 C CA . CYS A 1 303 ? -2.776 27.401 -5.431 1.00 29.03 303 CYS A CA 1
ATOM 2438 C C . CYS A 1 303 ? -4.247 27.804 -5.561 1.00 29.03 303 CYS A C 1
ATOM 2440 O O . CYS A 1 303 ? -4.552 28.705 -6.342 1.00 29.03 303 CYS A O 1
ATOM 2442 N N . ILE A 1 304 ? -5.140 27.151 -4.822 1.00 29.08 304 ILE A N 1
ATOM 2443 C CA . ILE A 1 304 ? -6.496 27.653 -4.601 1.00 29.08 304 ILE A CA 1
ATOM 2444 C C . ILE A 1 304 ? -6.574 28.020 -3.120 1.00 29.08 304 ILE A C 1
ATOM 2446 O O . ILE A 1 304 ? -6.712 27.161 -2.256 1.00 29.08 304 ILE A O 1
ATOM 2450 N N . GLU A 1 305 ? -6.414 29.311 -2.835 1.00 38.88 305 GLU A N 1
ATOM 2451 C CA . GLU A 1 305 ? -7.007 29.930 -1.653 1.00 38.88 305 GLU A CA 1
ATOM 2452 C C . GLU A 1 305 ? -8.473 30.197 -1.992 1.00 38.88 305 GLU A C 1
ATOM 2454 O O . GLU A 1 305 ? -8.733 31.073 -2.808 1.00 38.88 305 GLU A O 1
ATOM 2459 N N . GLU A 1 306 ? -9.430 29.501 -1.376 1.00 35.69 306 GLU A N 1
ATOM 2460 C CA . GLU A 1 306 ? -10.815 29.985 -1.361 1.00 35.69 306 GLU A CA 1
ATOM 2461 C C . GLU A 1 306 ? -11.466 29.813 0.013 1.00 35.69 306 GLU A C 1
ATOM 2463 O O . GLU A 1 306 ? -12.027 28.787 0.395 1.00 35.69 306 GLU A O 1
ATOM 2468 N N . SER A 1 307 ? -11.403 30.916 0.749 1.00 41.12 307 SER A N 1
ATOM 2469 C CA . SER A 1 307 ? -12.306 31.296 1.820 1.00 41.12 307 SER A CA 1
ATOM 2470 C C . SER A 1 307 ? -13.692 31.574 1.225 1.00 41.12 307 SER A C 1
ATOM 2472 O O . SER A 1 307 ? -13.934 32.702 0.812 1.00 41.12 307 SER A O 1
ATOM 2474 N N . GLN A 1 308 ? -14.631 30.620 1.207 1.00 30.78 308 GLN A N 1
ATOM 2475 C CA . GLN A 1 308 ? -16.058 30.968 1.111 1.00 30.78 308 GLN A CA 1
ATOM 2476 C C . GLN A 1 308 ? -16.958 30.082 1.980 1.00 30.78 308 GLN A C 1
ATOM 2478 O O . GLN A 1 308 ? -17.147 28.887 1.773 1.00 30.78 308 GLN A O 1
ATOM 2483 N N . VAL A 1 309 ? -17.542 30.757 2.968 1.00 32.91 309 VAL A N 1
ATOM 2484 C CA . VAL A 1 309 ? -18.652 30.340 3.819 1.00 32.91 309 VAL A CA 1
ATOM 2485 C C . VAL A 1 309 ? -19.903 30.168 2.954 1.00 32.91 309 VAL A C 1
ATOM 2487 O O . VAL A 1 309 ? -20.403 31.141 2.398 1.00 32.91 309 VAL A O 1
ATOM 2490 N N . CYS A 1 310 ? -20.456 28.957 2.888 1.00 23.73 310 CYS A N 1
ATOM 2491 C CA . CYS A 1 310 ? -21.831 28.740 2.434 1.00 23.73 310 CYS A CA 1
ATOM 2492 C C . CYS A 1 310 ? -22.746 28.556 3.651 1.00 23.73 310 CYS A C 1
ATOM 2494 O O . CYS A 1 310 ? -22.897 27.455 4.178 1.00 23.73 310 CYS A O 1
ATOM 2496 N N . LEU A 1 311 ? -23.367 29.656 4.085 1.00 31.56 311 LEU A N 1
ATOM 2497 C CA . LEU A 1 311 ? -24.577 29.639 4.906 1.00 31.56 311 LEU A CA 1
ATOM 2498 C C . LEU A 1 311 ? -25.752 29.234 4.005 1.00 31.56 311 LEU A C 1
ATOM 2500 O O . LEU A 1 311 ? -26.079 29.950 3.060 1.00 31.56 311 LEU A O 1
ATOM 2504 N N . LYS A 1 312 ? -26.379 28.089 4.285 1.00 34.25 312 LYS A N 1
ATOM 2505 C CA . LYS A 1 312 ? -27.691 27.741 3.724 1.00 34.25 312 LYS A CA 1
ATOM 2506 C C . LYS A 1 312 ? -28.782 28.242 4.673 1.00 34.25 312 LYS A C 1
ATOM 2508 O O . LYS A 1 312 ? -28.797 27.829 5.831 1.00 34.25 312 LYS A O 1
ATOM 2513 N N . ASN A 1 313 ? -29.650 29.116 4.158 1.00 33.47 313 ASN A N 1
ATOM 2514 C CA . ASN A 1 313 ? -31.037 29.248 4.618 1.00 33.47 313 ASN A CA 1
ATOM 2515 C C . ASN A 1 313 ? -31.858 28.062 4.105 1.00 33.47 313 ASN A C 1
ATOM 2517 O O . ASN A 1 313 ? -31.558 27.602 2.976 1.00 33.47 313 ASN A O 1
#

Mean predicted aligned error: 18.64 Å

Secondary structure (DSSP, 8-state):
-------HHHHHHHHHTSSS-B-TTT--B--SSSPPP-HHHHHHHHHHHHHHHHHHTTS---B-TTT--BEEEEETTTTEEEETTGGGSGGGTT--EEEHHHHHHHHHHHHHHHHHHHHHHHHHHHHHHHHHHHHHHHHHHHHHHHHHHHHHHHHHHHHHHHHHHHHHHHHHHHHHHHHHHHHHHHHHHHHHHHHHHHHHHHHHHHHHTS-HHHHHHHHHHHHHHHT--PPPPPPPS--S--HHHHHHHHHHHHHHHHHHHHGGG---TTHHHHHT-TT----------------------------------

InterPro domains:
  IPR000315 B-box-type zinc finger [PF00643] (62-100)
  IPR000315 B-box-type zinc finger [PS50119] (59-100)
  IPR000315 B-box-type zinc finger [SM00336] (59-100)
  IPR001841 Zinc finger, RING-type [PS50089] (2-27)
  IPR013083 Zinc finger, RING/FYVE/PHD-type [G3DSA:3.30.40.10] (1-49)
  IPR017907 Zinc finger, RING-type, conserved site [PS00518] (2-11)
  IPR050143 Tripartite motif-containing [PTHR24103] (2-287)